Protein AF-0000000069173870 (afdb_homodimer)

Sequence (272 aa):
MTAQIAAYGRLVDDPQVKQTSKGTPMTLARMAVSLPCSQAQDGQATLWLSVMAFGKQADFLAKHQKGDVASVSGTMQVSQWTGQNGETRQGYQVIADSVISARAARPGGNRRKTTGTQGNQPPAGGDDPYGDDIPFMTAQIAAYGRLVDDPQVKQTSKGTPMTLARMAVSLPCSQAQDGQATLWLSVMAFGKQADFLAKHQKGDVASVSGTMQVSQWTGQNGETRQGYQVIADSVISARAARPGGNRRKTTGTQGNQPPAGGDDPYGDDIPF

Structure (mmCIF, N/CA/C/O backbone):
data_AF-0000000069173870-model_v1
#
loop_
_entity.id
_entity.type
_entity.pdbx_description
1 polymer 'Single-stranded DNA-binding protein'
#
loop_
_atom_site.group_PDB
_atom_site.id
_atom_site.type_symbol
_atom_site.label_atom_id
_atom_site.label_alt_id
_atom_site.label_comp_id
_atom_site.label_asym_id
_atom_site.label_entity_id
_atom_site.label_seq_id
_atom_site.pdbx_PDB_ins_code
_atom_site.Cartn_x
_atom_site.Cartn_y
_atom_site.Cartn_z
_atom_site.occupancy
_atom_site.B_iso_or_equiv
_atom_site.auth_seq_id
_atom_site.auth_comp_id
_atom_site.auth_asym_id
_atom_site.auth_atom_id
_atom_site.pdbx_PDB_model_num
ATOM 1 N N . MET A 1 1 ? -13.781 3.896 -3.691 1 62.19 1 MET A N 1
ATOM 2 C CA . MET A 1 1 ? -12.547 3.119 -3.645 1 62.19 1 MET A CA 1
ATOM 3 C C . MET A 1 1 ? -11.461 3.867 -2.873 1 62.19 1 MET A C 1
ATOM 5 O O . MET A 1 1 ? -11.148 5.016 -3.193 1 62.19 1 MET A O 1
ATOM 9 N N . THR A 1 2 ? -10.773 3.164 -1.607 1 86.5 2 THR A N 1
ATOM 10 C CA . THR A 1 2 ? -10.047 3.979 -0.636 1 86.5 2 THR A CA 1
ATOM 11 C C . THR A 1 2 ? -8.57 4.074 -1.002 1 86.5 2 THR A C 1
ATOM 13 O O . THR A 1 2 ? -8 5.168 -1.039 1 86.5 2 THR A O 1
ATOM 16 N N . ALA A 1 3 ? -8.016 2.889 -1.652 1 96.62 3 ALA A N 1
ATOM 17 C CA . ALA A 1 3 ? -6.613 2.996 -2.053 1 96.62 3 ALA A CA 1
ATOM 18 C C . ALA A 1 3 ? -6.297 2.041 -3.203 1 96.62 3 ALA A C 1
ATOM 20 O O . ALA A 1 3 ? -6.816 0.925 -3.252 1 96.62 3 ALA A O 1
ATOM 21 N N . GLN A 1 4 ? -5.566 2.537 -4.164 1 97.69 4 GLN A N 1
ATOM 22 C CA . GLN A 1 4 ? -5.047 1.74 -5.27 1 97.69 4 GLN A CA 1
ATOM 23 C C . GLN A 1 4 ? -3.533 1.591 -5.18 1 97.69 4 GLN A C 1
ATOM 25 O O . GLN A 1 4 ? -2.84 2.5 -4.719 1 97.69 4 GLN A O 1
ATOM 30 N N . ILE A 1 5 ? -3.055 0.427 -5.648 1 98.12 5 ILE A N 1
ATOM 31 C CA . ILE A 1 5 ? -1.615 0.192 -5.645 1 98.12 5 ILE A CA 1
ATOM 32 C C . ILE A 1 5 ? -1.188 -0.406 -6.984 1 98.12 5 ILE A C 1
ATOM 34 O O . ILE A 1 5 ? -1.928 -1.186 -7.59 1 98.12 5 ILE A O 1
ATOM 38 N N . ALA A 1 6 ? -0.068 -0.012 -7.43 1 98.12 6 ALA A N 1
ATOM 39 C CA . ALA A 1 6 ? 0.677 -0.643 -8.516 1 98.12 6 ALA A CA 1
ATOM 40 C C . ALA A 1 6 ? 2.066 -1.068 -8.055 1 98.12 6 ALA A C 1
ATOM 42 O O . ALA A 1 6 ? 2.842 -0.247 -7.562 1 98.12 6 ALA A O 1
ATOM 43 N N . ALA A 1 7 ? 2.348 -2.307 -8.258 1 97.94 7 ALA A N 1
ATOM 44 C CA . ALA A 1 7 ? 3.588 -2.836 -7.699 1 97.94 7 ALA A CA 1
ATOM 45 C C . ALA A 1 7 ? 4.281 -3.766 -8.688 1 97.94 7 ALA A C 1
ATOM 47 O O . ALA A 1 7 ? 3.623 -4.445 -9.477 1 97.94 7 ALA A O 1
ATOM 48 N N . TYR A 1 8 ? 5.543 -3.68 -8.625 1 97.44 8 TYR A N 1
ATOM 49 C CA . TYR A 1 8 ? 6.434 -4.582 -9.344 1 97.44 8 TYR A CA 1
ATOM 50 C C . TYR A 1 8 ? 7.234 -5.445 -8.375 1 97.44 8 TYR A C 1
ATOM 52 O O . TYR A 1 8 ? 7.883 -4.926 -7.461 1 97.44 8 TYR A O 1
ATOM 60 N N . GLY A 1 9 ? 7.141 -6.758 -8.539 1 97.56 9 GLY A N 1
ATOM 61 C CA . GLY A 1 9 ? 7.801 -7.625 -7.574 1 97.56 9 GLY A CA 1
ATOM 62 C C . GLY A 1 9 ? 7.949 -9.055 -8.062 1 97.56 9 GLY A C 1
ATOM 63 O O . GLY A 1 9 ? 7.668 -9.352 -9.219 1 97.56 9 GLY A O 1
ATOM 64 N N . ARG A 1 10 ? 8.539 -9.867 -7.18 1 97.62 10 ARG A N 1
ATOM 65 C CA . ARG A 1 10 ? 8.828 -11.266 -7.496 1 97.62 10 ARG A CA 1
ATOM 66 C C . ARG A 1 10 ? 7.934 -12.203 -6.699 1 97.62 10 ARG A C 1
ATOM 68 O O . ARG A 1 10 ? 7.77 -12.039 -5.488 1 97.62 10 ARG A O 1
ATOM 75 N N . LEU A 1 11 ? 7.367 -13.164 -7.449 1 97.88 11 LEU A N 1
ATOM 76 C CA . LEU A 1 11 ? 6.562 -14.164 -6.75 1 97.88 11 LEU A CA 1
ATOM 77 C C . LEU A 1 11 ? 7.445 -15.062 -5.895 1 97.88 11 LEU A C 1
ATOM 79 O O . LEU A 1 11 ? 8.477 -15.555 -6.363 1 97.88 11 LEU A O 1
ATOM 83 N N . VAL A 1 12 ? 7.047 -15.273 -4.652 1 97.69 12 VAL A N 1
ATOM 84 C CA . VAL A 1 12 ? 7.922 -16 -3.734 1 97.69 12 VAL A CA 1
ATOM 85 C C . VAL A 1 12 ? 7.453 -17.453 -3.615 1 97.69 12 VAL A C 1
ATOM 87 O O . VAL A 1 12 ? 8.125 -18.281 -2.992 1 97.69 12 VAL A O 1
ATOM 90 N N . ASP A 1 13 ? 6.316 -17.781 -4.133 1 97.31 13 ASP A N 1
ATOM 91 C CA . ASP A 1 13 ? 5.77 -19.125 -4.199 1 97.31 13 ASP A CA 1
ATOM 92 C C . ASP A 1 13 ? 4.914 -19.312 -5.449 1 97.31 13 ASP A C 1
ATOM 94 O O . ASP A 1 13 ? 4.641 -18.359 -6.172 1 97.31 13 ASP A O 1
ATOM 98 N N . ASP A 1 14 ? 4.633 -20.516 -5.703 1 98.12 14 ASP A N 1
ATOM 99 C CA . ASP A 1 14 ? 3.74 -20.781 -6.824 1 98.12 14 ASP A CA 1
ATOM 100 C C . ASP A 1 14 ? 2.328 -20.281 -6.535 1 98.12 14 ASP A C 1
ATOM 102 O O . ASP A 1 14 ? 1.826 -20.438 -5.418 1 98.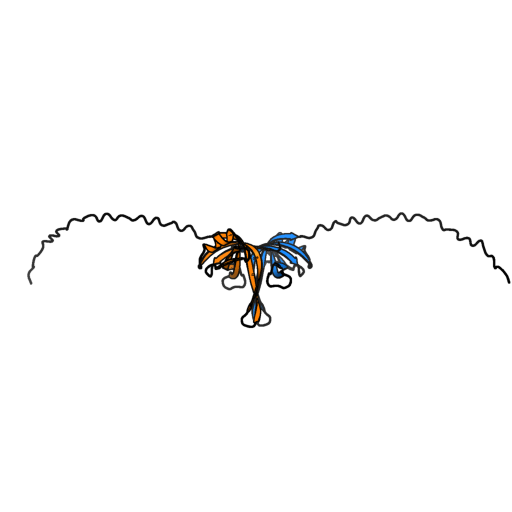12 14 ASP A O 1
ATOM 106 N N . PRO A 1 15 ? 1.688 -19.75 -7.578 1 98.38 15 PRO A N 1
ATOM 107 C CA . PRO A 1 15 ? 0.306 -19.297 -7.391 1 98.38 15 PRO A CA 1
ATOM 108 C C . PRO A 1 15 ? -0.642 -20.438 -7.035 1 98.38 15 PRO A C 1
ATOM 110 O O . PRO A 1 15 ? -0.472 -21.562 -7.523 1 98.38 15 PRO A O 1
ATOM 113 N N . GLN A 1 16 ? -1.588 -20.141 -6.227 1 98.38 16 GLN A N 1
ATOM 114 C CA . GLN A 1 16 ? -2.629 -21.094 -5.848 1 98.38 16 GLN A CA 1
ATOM 115 C C . GLN A 1 16 ? -3.932 -20.812 -6.59 1 98.38 16 GLN A C 1
ATOM 117 O O . GLN A 1 16 ? -4.551 -19.766 -6.387 1 98.38 16 GLN A O 1
ATOM 122 N N . VAL A 1 17 ? -4.297 -21.75 -7.367 1 97.56 17 VAL A N 1
ATOM 123 C CA . VAL A 1 17 ? -5.512 -21.578 -8.164 1 97.56 17 VAL A CA 1
ATOM 124 C C . VAL A 1 17 ? -6.711 -22.125 -7.391 1 97.56 17 VAL A C 1
ATOM 126 O O . VAL A 1 17 ? -6.688 -23.266 -6.918 1 97.56 17 VAL A O 1
ATOM 129 N N . LYS A 1 18 ? -7.629 -21.312 -7.254 1 96.94 18 LYS A N 1
ATOM 130 C CA . LYS A 1 18 ? -8.859 -21.688 -6.551 1 96.94 18 LYS A CA 1
ATOM 131 C C . LYS A 1 18 ? -10.094 -21.25 -7.336 1 96.94 18 LYS A C 1
ATOM 133 O O . LYS A 1 18 ? -9.977 -20.75 -8.461 1 96.94 18 LYS A O 1
ATOM 138 N N . GLN A 1 19 ? -11.281 -21.625 -6.82 1 94.94 19 GLN A N 1
ATOM 139 C CA . GLN A 1 19 ? -12.562 -21.172 -7.344 1 94.94 19 GLN A CA 1
ATOM 140 C C . GLN A 1 19 ? -13.469 -20.672 -6.223 1 94.94 19 GLN A C 1
ATOM 142 O O . GLN A 1 19 ? -13.492 -21.25 -5.133 1 94.94 19 GLN A O 1
ATOM 147 N N . THR A 1 20 ? -14.133 -19.547 -6.555 1 92.88 20 THR A N 1
ATOM 148 C CA . THR A 1 20 ? -15.094 -19.062 -5.566 1 92.88 20 THR A CA 1
ATOM 149 C C . THR A 1 20 ? -16.312 -19.984 -5.5 1 92.88 20 THR A C 1
ATOM 151 O O . THR A 1 20 ? -16.453 -20.906 -6.316 1 92.88 20 THR A O 1
ATOM 154 N N . SER A 1 21 ? -17.125 -19.797 -4.406 1 91.5 21 SER A N 1
ATOM 155 C CA . SER A 1 21 ? -18.328 -20.609 -4.262 1 91.5 21 SER A CA 1
ATOM 156 C C . SER A 1 21 ? -19.25 -20.469 -5.473 1 91.5 21 SER A C 1
ATOM 158 O O . SER A 1 21 ? -20.031 -21.359 -5.777 1 91.5 21 SER A O 1
ATOM 160 N N . LYS A 1 22 ? -19.172 -19.375 -6.246 1 92.38 22 LYS A N 1
ATOM 161 C CA . LYS A 1 22 ? -20 -19.109 -7.414 1 92.38 22 LYS A CA 1
ATOM 162 C C . LYS A 1 22 ? -19.344 -19.641 -8.688 1 92.38 22 LYS A C 1
ATOM 164 O O . LYS A 1 22 ? -19.859 -19.438 -9.789 1 92.38 22 LYS A O 1
ATOM 169 N N . GLY A 1 23 ? -18.172 -20.203 -8.5 1 92.56 23 GLY A N 1
ATOM 170 C CA . GLY A 1 23 ? -17.516 -20.797 -9.648 1 92.56 23 GLY A CA 1
ATOM 171 C C . GLY A 1 23 ? -16.562 -19.844 -10.352 1 92.56 23 GLY A C 1
ATOM 172 O O . GLY A 1 23 ? -16.062 -20.156 -11.43 1 92.56 23 GLY A O 1
ATOM 173 N N . THR A 1 24 ? -16.391 -18.703 -9.891 1 94.56 24 THR A N 1
ATOM 174 C CA . THR A 1 24 ? -15.477 -17.734 -10.5 1 94.56 24 THR A CA 1
ATOM 175 C C . THR A 1 24 ? -14.023 -18.109 -10.219 1 94.56 24 THR A C 1
ATOM 177 O O . THR A 1 24 ? -13.656 -18.375 -9.07 1 94.56 24 THR A O 1
ATOM 180 N N . PRO A 1 25 ? -13.273 -18.188 -11.336 1 96.81 25 PRO A N 1
ATOM 181 C CA . PRO A 1 25 ? -11.859 -18.469 -11.117 1 96.81 25 PRO A CA 1
ATOM 182 C C . PRO A 1 25 ? -11.188 -17.453 -10.195 1 96.81 25 PRO A C 1
ATOM 184 O O . PRO A 1 25 ? -11.453 -16.25 -10.297 1 96.81 25 PRO A O 1
ATOM 187 N N . MET A 1 26 ? -10.344 -17.969 -9.281 1 98.12 26 MET A N 1
ATOM 188 C CA . MET A 1 26 ? -9.57 -17.141 -8.359 1 98.12 26 MET A CA 1
ATOM 189 C C . MET A 1 26 ? -8.141 -17.672 -8.234 1 98.12 26 MET A C 1
ATOM 191 O O . MET A 1 26 ? -7.922 -18.875 -8.18 1 98.12 26 MET A O 1
ATOM 195 N N . THR A 1 27 ? -7.195 -16.766 -8.234 1 98.5 27 THR A N 1
ATOM 196 C CA . THR A 1 27 ? -5.805 -17.156 -8.031 1 98.5 27 THR A CA 1
ATOM 197 C C . THR A 1 27 ? -5.148 -16.281 -6.969 1 98.5 27 THR A C 1
ATOM 199 O O . THR A 1 27 ? -5.348 -15.062 -6.949 1 98.5 27 THR A O 1
ATOM 202 N N . LEU A 1 28 ? -4.438 -16.922 -6.035 1 98.12 28 LEU A N 1
ATOM 203 C CA . LEU A 1 28 ? -3.701 -16.25 -4.977 1 98.12 28 LEU A CA 1
ATOM 204 C C . LEU A 1 28 ? -2.199 -16.438 -5.152 1 98.12 28 LEU A C 1
ATOM 206 O O . LEU A 1 28 ? -1.745 -17.516 -5.551 1 98.12 28 LEU A O 1
ATOM 210 N N . ALA A 1 29 ? -1.458 -15.422 -4.891 1 98.25 29 ALA A N 1
ATOM 211 C CA . ALA A 1 29 ? 0.002 -15.477 -4.914 1 98.25 29 ALA A CA 1
ATOM 212 C C . ALA A 1 29 ? 0.604 -14.516 -3.895 1 98.25 29 ALA A C 1
ATOM 214 O O . ALA A 1 29 ? -0.065 -13.586 -3.439 1 98.25 29 ALA A O 1
ATOM 215 N N . ARG A 1 30 ? 1.807 -14.797 -3.549 1 98.19 30 ARG A N 1
ATOM 216 C CA . ARG A 1 30 ? 2.562 -13.898 -2.68 1 98.19 30 ARG A CA 1
ATOM 217 C C . ARG A 1 30 ? 3.729 -13.266 -3.43 1 98.19 30 ARG A C 1
ATOM 219 O O . ARG A 1 30 ? 4.473 -13.953 -4.129 1 98.19 30 ARG A O 1
ATOM 226 N N . MET A 1 31 ? 3.807 -12.008 -3.244 1 97.88 31 MET A N 1
ATOM 227 C CA . MET A 1 31 ? 4.801 -11.234 -3.986 1 97.88 31 MET A CA 1
ATOM 228 C C . MET A 1 31 ? 5.707 -10.461 -3.037 1 97.88 31 MET A C 1
ATOM 230 O O . MET A 1 31 ? 5.23 -9.844 -2.08 1 97.88 31 MET A O 1
ATOM 234 N N . ALA A 1 32 ? 6.996 -10.57 -3.234 1 97.75 32 ALA A N 1
ATOM 235 C CA . ALA A 1 32 ? 7.969 -9.711 -2.566 1 97.75 32 ALA A CA 1
ATOM 236 C C . ALA A 1 32 ? 8.227 -8.445 -3.375 1 97.75 32 ALA A C 1
ATOM 238 O O . ALA A 1 32 ? 8.727 -8.508 -4.504 1 97.75 32 ALA A O 1
ATOM 239 N N . VAL A 1 33 ? 7.906 -7.281 -2.844 1 97.12 33 VAL A N 1
ATOM 240 C CA . VAL A 1 33 ? 8.102 -5.992 -3.504 1 97.12 33 VAL A CA 1
ATOM 241 C C . VAL A 1 33 ? 9.195 -5.203 -2.785 1 97.12 33 VAL A C 1
ATOM 243 O O . VAL A 1 33 ? 9.062 -4.895 -1.599 1 97.12 33 VAL A O 1
ATOM 246 N N . SER A 1 34 ? 10.227 -4.891 -3.467 1 96.38 34 SER A N 1
ATOM 247 C CA . SER A 1 34 ? 11.289 -4.09 -2.883 1 96.38 34 SER A CA 1
ATOM 248 C C . SER A 1 34 ? 10.938 -2.604 -2.893 1 96.38 34 SER A C 1
ATOM 250 O O . SER A 1 34 ? 10.719 -2.02 -3.957 1 96.38 34 SER A O 1
ATOM 252 N N . LEU A 1 35 ? 10.883 -2.049 -1.729 1 96.25 35 LEU A N 1
ATOM 253 C CA . LEU A 1 35 ? 10.562 -0.63 -1.596 1 96.25 35 LEU A CA 1
ATOM 254 C C . LEU A 1 35 ? 11.742 0.135 -1.002 1 96.25 35 LEU A C 1
ATOM 256 O O . LEU A 1 35 ? 12.5 -0.411 -0.201 1 96.25 35 LEU A O 1
ATOM 260 N N . PRO A 1 36 ? 11.82 1.404 -1.452 1 95.5 36 PRO A N 1
ATOM 261 C CA . PRO A 1 36 ? 12.836 2.229 -0.786 1 95.5 36 PRO A CA 1
ATOM 262 C C . PRO A 1 36 ? 12.602 2.354 0.717 1 95.5 36 PRO A C 1
ATOM 264 O O . PRO A 1 36 ? 11.453 2.438 1.16 1 95.5 36 PRO A O 1
ATOM 267 N N . CYS A 1 37 ? 13.648 2.271 1.501 1 94.94 37 CYS A N 1
ATOM 268 C CA . CYS A 1 37 ? 13.664 2.465 2.947 1 94.94 37 CYS A CA 1
ATOM 269 C C . CYS A 1 37 ? 14.945 3.162 3.395 1 94.94 37 CYS A C 1
ATOM 271 O O . CYS A 1 37 ? 16 2.533 3.49 1 94.94 37 CYS A O 1
ATOM 273 N N . SER A 1 38 ? 14.734 4.398 3.734 1 89.81 38 SER A N 1
ATOM 274 C CA . SER A 1 38 ? 15.906 5.211 4.02 1 89.81 38 SER A CA 1
ATOM 275 C C . SER A 1 38 ? 16.594 4.754 5.301 1 89.81 38 SER A C 1
ATOM 277 O O . SER A 1 38 ? 17.797 4.977 5.477 1 89.81 38 SER A O 1
ATOM 279 N N . GLN A 1 39 ? 15.953 4.059 6.18 1 90.31 39 GLN A N 1
ATOM 280 C CA . GLN A 1 39 ? 16.5 3.656 7.473 1 90.31 39 GLN A CA 1
ATOM 281 C C . GLN A 1 39 ? 17.203 2.301 7.375 1 90.31 39 GLN A C 1
ATOM 283 O O . GLN A 1 39 ? 17.906 1.893 8.305 1 90.31 39 GLN A O 1
ATOM 288 N N . ALA A 1 40 ? 16.922 1.655 6.297 1 89.81 40 ALA A N 1
ATOM 289 C CA . ALA A 1 40 ? 17.516 0.336 6.129 1 89.81 40 ALA A CA 1
ATOM 290 C C . ALA A 1 40 ? 18.953 0.451 5.605 1 89.81 40 ALA A C 1
ATOM 292 O O . ALA A 1 40 ? 19.266 1.369 4.844 1 89.81 40 ALA A O 1
ATOM 293 N N . GLN A 1 41 ? 19.859 -0.433 5.996 1 88.38 41 GLN A N 1
ATOM 294 C CA . GLN A 1 41 ? 21.25 -0.422 5.602 1 88.38 41 GLN A CA 1
ATOM 295 C C . GLN A 1 41 ? 21.406 -0.449 4.086 1 88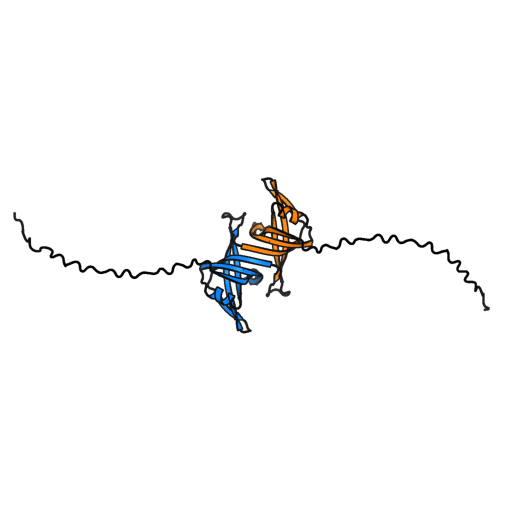.38 41 GLN A C 1
ATOM 297 O O . GLN A 1 41 ? 22.188 0.313 3.516 1 88.38 41 GLN A O 1
ATOM 302 N N . ASP A 1 42 ? 20.594 -1.272 3.424 1 90.12 42 ASP A N 1
ATOM 303 C CA . ASP A 1 42 ? 20.703 -1.403 1.974 1 90.12 42 ASP A CA 1
ATOM 304 C C . ASP A 1 42 ? 19.766 -0.422 1.264 1 90.12 42 ASP A C 1
ATOM 306 O O . ASP A 1 42 ? 19.672 -0.428 0.035 1 90.12 42 ASP A O 1
ATOM 310 N N . GLY A 1 43 ? 19.094 0.345 1.954 1 92.94 43 GLY A N 1
ATOM 311 C CA . GLY A 1 43 ? 18.219 1.361 1.385 1 92.94 43 GLY A CA 1
ATOM 312 C C . GLY A 1 43 ? 16.906 0.807 0.89 1 92.94 43 GLY A C 1
ATOM 313 O O . GLY A 1 43 ? 16.172 1.487 0.171 1 92.94 43 GLY A O 1
ATOM 314 N N . GLN A 1 44 ? 16.672 -0.497 1.212 1 94.19 44 GLN A N 1
ATOM 315 C CA . GLN A 1 44 ? 15.445 -1.129 0.736 1 94.19 44 GLN A CA 1
ATOM 316 C C . GLN A 1 44 ? 14.828 -2.016 1.814 1 94.19 44 GLN A C 1
ATOM 318 O O . GLN A 1 44 ? 15.523 -2.459 2.732 1 94.19 44 GLN A O 1
ATOM 323 N N . ALA A 1 45 ? 13.578 -2.148 1.783 1 93.81 45 ALA A N 1
ATOM 324 C CA . ALA A 1 45 ? 12.828 -3.105 2.592 1 93.81 45 ALA A CA 1
ATOM 325 C C . ALA A 1 45 ? 11.742 -3.787 1.765 1 93.81 45 ALA A C 1
ATOM 327 O O . ALA A 1 45 ? 11.289 -3.244 0.753 1 93.81 45 ALA A O 1
ATOM 328 N N . THR A 1 46 ? 11.375 -4.961 2.25 1 93.75 46 THR A N 1
ATOM 329 C CA . THR A 1 46 ? 10.438 -5.754 1.454 1 93.75 46 THR A CA 1
ATOM 330 C C . THR A 1 46 ? 9.008 -5.531 1.921 1 93.75 46 THR A C 1
ATOM 332 O O . THR A 1 46 ? 8.727 -5.566 3.121 1 93.75 46 THR A O 1
ATOM 335 N N . LEU A 1 47 ? 8.156 -5.184 1.008 1 94.56 47 LEU A N 1
ATOM 336 C CA . LEU A 1 47 ? 6.715 -5.297 1.203 1 94.56 47 LEU A CA 1
ATOM 337 C C . LEU A 1 47 ? 6.215 -6.664 0.752 1 94.56 47 LEU A C 1
ATOM 339 O O . LEU A 1 47 ? 6.301 -7.004 -0.43 1 94.56 47 LEU A O 1
ATOM 343 N N . TRP A 1 48 ? 5.691 -7.398 1.714 1 94.25 48 TRP A N 1
ATOM 344 C CA . TRP A 1 48 ? 5.051 -8.664 1.377 1 94.25 48 TRP A CA 1
ATOM 345 C C . TRP A 1 48 ? 3.594 -8.453 0.98 1 94.25 48 TRP A C 1
ATOM 347 O O . TRP A 1 48 ? 2.754 -8.133 1.825 1 94.25 48 TRP A O 1
ATOM 357 N N . LEU A 1 49 ? 3.322 -8.648 -0.282 1 97.12 49 LEU A N 1
ATOM 358 C CA . LEU A 1 49 ? 2.016 -8.328 -0.844 1 97.12 49 LEU A CA 1
ATOM 359 C C . LEU A 1 49 ? 1.297 -9.594 -1.311 1 97.12 49 LEU A C 1
ATOM 361 O O . LEU A 1 49 ? 1.813 -10.328 -2.154 1 97.12 49 LEU A O 1
ATOM 365 N N . SER A 1 50 ? 0.167 -9.812 -0.736 1 97.69 50 SER A N 1
ATOM 366 C CA . SER A 1 50 ? -0.697 -10.852 -1.281 1 97.69 50 SER A CA 1
ATOM 367 C C . SER A 1 50 ? -1.443 -10.359 -2.518 1 97.69 50 SER A C 1
ATOM 369 O O . SER A 1 50 ? -1.987 -9.258 -2.521 1 97.69 50 SER A O 1
ATOM 371 N N . VAL A 1 51 ? -1.419 -11.125 -3.551 1 98.25 51 VAL A N 1
ATOM 372 C CA . VAL A 1 51 ? -2.129 -10.789 -4.781 1 98.25 51 VAL A CA 1
ATOM 373 C C . VAL A 1 51 ? -3.316 -11.734 -4.965 1 98.25 51 VAL A C 1
ATOM 375 O O . VAL A 1 51 ? -3.158 -12.953 -4.941 1 98.25 51 VAL A O 1
ATOM 378 N N . MET A 1 52 ? -4.457 -11.117 -5.121 1 98.12 52 MET A N 1
ATOM 379 C CA . MET A 1 52 ? -5.68 -11.859 -5.414 1 98.12 52 MET A CA 1
ATOM 380 C C . MET A 1 52 ? -6.281 -11.414 -6.742 1 98.12 52 MET A C 1
ATOM 382 O O . MET A 1 52 ? -6.508 -10.227 -6.957 1 98.12 52 MET A O 1
ATOM 386 N N . ALA A 1 53 ? -6.5 -12.344 -7.543 1 98.31 53 ALA A N 1
ATOM 387 C CA . ALA A 1 53 ? -7.055 -12.039 -8.859 1 98.31 53 ALA A CA 1
ATOM 388 C C . ALA A 1 53 ? -8.273 -12.906 -9.156 1 98.31 53 ALA A C 1
ATOM 390 O O . ALA A 1 53 ? -8.344 -14.062 -8.727 1 98.31 53 ALA A O 1
ATOM 391 N N . PHE A 1 54 ? -9.18 -12.32 -9.977 1 97.75 54 PHE A N 1
ATOM 392 C CA . PHE A 1 54 ? -10.414 -13.008 -10.352 1 97.75 54 PHE A CA 1
ATOM 393 C C . PHE A 1 54 ? -10.586 -13 -11.867 1 97.75 54 PHE A C 1
ATOM 395 O O . PHE A 1 54 ? -10 -12.172 -12.562 1 97.75 54 PHE A O 1
ATOM 402 N N . GLY A 1 55 ? -11.312 -13.977 -12.367 1 96.25 55 GLY A N 1
ATOM 403 C CA . GLY A 1 55 ? -11.648 -14.008 -13.781 1 96.25 55 GLY A CA 1
ATOM 404 C C . GLY A 1 55 ? -10.422 -14.086 -14.68 1 96.25 55 GLY A C 1
ATOM 405 O O . GLY A 1 55 ? -9.555 -14.945 -14.484 1 96.25 55 GLY A O 1
ATOM 406 N N . LYS A 1 56 ? -10.359 -13.227 -15.625 1 96.44 56 LYS A N 1
ATOM 407 C CA . LYS A 1 56 ? -9.281 -13.242 -16.609 1 96.44 56 LYS A CA 1
ATOM 408 C C . LYS A 1 56 ? -7.926 -13 -15.938 1 96.44 56 LYS A C 1
ATOM 410 O O . LYS A 1 56 ? -6.93 -13.617 -16.312 1 96.44 56 LYS A O 1
ATOM 415 N N . GLN A 1 57 ? -7.914 -12.172 -15.016 1 97.31 57 GLN A N 1
ATOM 416 C CA . GLN A 1 57 ? -6.668 -11.867 -14.32 1 97.31 57 GLN A CA 1
ATOM 417 C C . GLN A 1 57 ? -6.176 -13.07 -13.516 1 97.31 57 GLN A C 1
ATOM 419 O O . GLN A 1 57 ? -4.969 -13.258 -13.352 1 97.31 57 GLN A O 1
ATOM 424 N N . ALA A 1 58 ? -7.145 -13.82 -12.977 1 97.94 58 ALA A N 1
ATOM 425 C CA . ALA A 1 58 ? -6.781 -15.062 -12.289 1 97.94 58 ALA A CA 1
ATOM 426 C C . ALA A 1 58 ? -6.039 -16.016 -13.227 1 97.94 58 ALA A C 1
ATOM 428 O O . ALA A 1 58 ? -5.043 -16.625 -12.836 1 97.94 58 ALA A O 1
ATOM 429 N N . ASP A 1 59 ? -6.496 -16.047 -14.414 1 96.31 59 ASP A N 1
ATOM 430 C CA . ASP A 1 59 ? -5.855 -16.891 -15.414 1 96.31 59 ASP A CA 1
ATOM 431 C C . ASP A 1 59 ? -4.438 -16.406 -15.719 1 96.31 59 ASP A C 1
ATOM 433 O O . ASP A 1 59 ? -3.518 -17.219 -15.844 1 96.31 59 ASP A O 1
ATOM 437 N N . PHE A 1 60 ? -4.273 -15.18 -15.891 1 96.75 60 PHE A N 1
ATOM 438 C CA . PHE A 1 60 ? -2.961 -14.609 -16.172 1 96.75 60 PHE A CA 1
ATOM 439 C C . PHE A 1 60 ? -1.992 -14.898 -15.031 1 96.75 60 PHE A C 1
ATOM 441 O O . PHE A 1 60 ? -0.849 -15.297 -15.266 1 96.75 60 PHE A O 1
ATOM 448 N N . LEU A 1 61 ? -2.457 -14.719 -13.781 1 97.81 61 LEU A N 1
ATOM 449 C CA . LEU A 1 61 ? -1.611 -14.93 -12.609 1 97.81 61 LEU A CA 1
ATOM 450 C C . LEU A 1 61 ? -1.227 -16.391 -12.477 1 97.81 61 LEU A C 1
ATOM 452 O O . LEU A 1 61 ? -0.099 -16.719 -12.094 1 97.81 61 LEU A O 1
ATOM 456 N N . ALA A 1 62 ? -2.119 -17.234 -12.852 1 97.38 62 ALA A N 1
ATOM 457 C CA . ALA A 1 62 ? -1.934 -18.672 -12.711 1 97.38 62 ALA A CA 1
ATOM 458 C C . ALA A 1 62 ? -0.82 -19.172 -13.625 1 97.38 62 ALA A C 1
ATOM 460 O O . ALA A 1 62 ? -0.263 -20.25 -13.398 1 97.38 62 ALA A O 1
ATOM 461 N N . LYS A 1 63 ? -0.529 -18.422 -14.609 1 96.25 63 LYS A N 1
ATOM 462 C CA . LYS A 1 63 ? 0.482 -18.844 -15.578 1 96.25 63 LYS A CA 1
ATOM 463 C C . LYS A 1 63 ? 1.89 -18.609 -15.031 1 96.25 63 LYS A C 1
ATOM 465 O O . LYS A 1 63 ? 2.869 -19.078 -15.617 1 96.25 63 LYS A O 1
ATOM 470 N N . HIS A 1 64 ? 2.014 -17.938 -13.969 1 97.12 64 HIS A N 1
ATOM 471 C CA . HIS A 1 64 ? 3.316 -17.641 -13.383 1 97.12 64 HIS A CA 1
ATOM 472 C C . HIS A 1 64 ? 3.76 -18.75 -12.445 1 97.12 64 HIS A C 1
ATOM 474 O O . HIS A 1 64 ? 2.965 -19.625 -12.094 1 97.12 64 HIS A O 1
ATOM 480 N N . GLN A 1 65 ? 5.031 -18.703 -12.125 1 96.94 65 GLN A N 1
ATOM 481 C CA . GLN A 1 65 ? 5.605 -19.609 -11.141 1 96.94 65 GLN A CA 1
ATOM 482 C C . GLN A 1 65 ? 6.477 -18.859 -10.141 1 96.94 65 GLN A C 1
ATOM 484 O O . GLN A 1 65 ? 6.812 -17.703 -10.352 1 96.94 65 GLN A O 1
ATOM 489 N N . LYS A 1 66 ? 6.742 -19.625 -9.031 1 97.31 66 LYS A N 1
ATOM 490 C CA . LYS A 1 66 ? 7.688 -19.062 -8.07 1 97.31 66 LYS A CA 1
ATOM 491 C C . LYS A 1 66 ? 8.93 -18.516 -8.766 1 97.31 66 LYS A C 1
ATOM 493 O O . LYS A 1 66 ? 9.492 -19.172 -9.641 1 97.31 66 LYS A O 1
ATOM 498 N N . GLY A 1 67 ? 9.297 -17.312 -8.359 1 96.88 67 GLY A N 1
ATOM 499 C CA . GLY A 1 67 ? 10.5 -16.734 -8.93 1 96.88 67 GLY A CA 1
ATOM 500 C C . GLY A 1 67 ? 10.219 -15.781 -10.07 1 96.88 67 GLY A C 1
ATOM 501 O O . GLY A 1 67 ? 11.078 -14.977 -10.438 1 96.88 67 GLY A O 1
ATOM 502 N N . ASP A 1 68 ? 9.07 -15.844 -10.656 1 96.31 68 ASP A N 1
ATOM 503 C CA . ASP A 1 68 ? 8.719 -14.945 -11.75 1 96.31 68 ASP A CA 1
ATOM 504 C C . ASP A 1 68 ? 8.547 -13.508 -11.25 1 96.31 68 ASP A C 1
ATOM 506 O O . ASP A 1 68 ? 8.094 -13.289 -10.125 1 96.31 68 ASP A O 1
ATOM 510 N N . VAL A 1 69 ? 8.945 -12.547 -12.133 1 96.25 69 VAL A N 1
ATOM 511 C CA . VAL A 1 69 ? 8.727 -11.125 -11.859 1 96.25 69 VAL A CA 1
ATOM 512 C C . VAL A 1 69 ? 7.461 -10.648 -12.57 1 96.25 69 VAL A C 1
ATOM 514 O O . VAL A 1 69 ? 7.203 -11.031 -13.711 1 96.25 69 VAL A O 1
ATOM 517 N N . ALA A 1 70 ? 6.605 -9.82 -11.906 1 97.06 70 ALA A N 1
ATOM 518 C CA . ALA A 1 70 ? 5.359 -9.328 -12.492 1 97.06 70 ALA A CA 1
ATOM 519 C C . ALA A 1 70 ? 5.02 -7.934 -11.977 1 97.06 70 ALA A C 1
ATOM 521 O O . ALA A 1 70 ? 5.5 -7.523 -10.922 1 97.06 70 ALA A O 1
ATOM 522 N N . SER A 1 71 ? 4.285 -7.25 -12.789 1 97.62 71 SER A N 1
ATOM 523 C CA . SER A 1 71 ? 3.631 -6.016 -12.375 1 97.62 71 SER A CA 1
ATOM 524 C C . SER A 1 71 ? 2.148 -6.242 -12.094 1 97.62 71 SER A C 1
ATOM 526 O O . SER A 1 71 ? 1.447 -6.852 -12.906 1 97.62 71 SER A O 1
ATOM 528 N N . VAL A 1 72 ? 1.717 -5.758 -10.93 1 98.06 72 VAL A N 1
ATOM 529 C CA . VAL A 1 72 ? 0.31 -5.906 -10.57 1 98.06 72 VAL A CA 1
ATOM 530 C C . VAL A 1 72 ? -0.267 -4.551 -10.164 1 98.06 72 VAL A C 1
ATOM 532 O O . VAL A 1 72 ? 0.437 -3.713 -9.594 1 98.06 72 VAL A O 1
ATOM 535 N N . SER A 1 73 ? -1.499 -4.352 -10.484 1 98.44 73 SER A N 1
ATOM 536 C CA . SER A 1 73 ? -2.223 -3.154 -10.07 1 98.44 73 SER A CA 1
ATOM 537 C C . SER A 1 73 ? -3.664 -3.482 -9.688 1 98.44 73 SER A C 1
ATOM 539 O O . SER A 1 73 ? -4.262 -4.41 -10.242 1 98.44 73 SER A O 1
ATOM 541 N N . GLY A 1 74 ? -4.16 -2.721 -8.703 1 98.38 74 GLY A N 1
ATOM 542 C CA . GLY A 1 74 ? -5.535 -2.945 -8.281 1 98.38 74 GLY A CA 1
ATOM 543 C C . GLY A 1 74 ? -5.875 -2.264 -6.965 1 98.38 74 GLY A C 1
ATOM 544 O O . GLY A 1 74 ? -5.234 -1.281 -6.586 1 98.38 74 GLY A O 1
ATOM 545 N N . THR A 1 75 ? -6.891 -2.746 -6.402 1 97.56 75 THR A N 1
ATOM 546 C CA . THR A 1 75 ? -7.398 -2.172 -5.16 1 97.56 75 THR A CA 1
ATOM 547 C C . THR A 1 75 ? -6.641 -2.734 -3.959 1 97.56 75 THR A C 1
ATOM 549 O O . THR A 1 75 ? -6.457 -3.947 -3.848 1 97.56 75 THR A O 1
ATOM 552 N N . MET A 1 76 ? -6.238 -1.812 -3.102 1 97.31 76 MET A N 1
ATOM 553 C CA . MET A 1 76 ? -5.535 -2.238 -1.896 1 97.31 76 MET A CA 1
ATOM 554 C C . MET A 1 76 ? -6.52 -2.633 -0.801 1 97.31 76 MET A C 1
ATOM 556 O O . MET A 1 76 ? -7.523 -1.953 -0.589 1 97.31 76 MET A O 1
ATOM 560 N N . GLN A 1 77 ? -6.164 -3.73 -0.125 1 96.62 77 GLN A N 1
ATOM 561 C CA . GLN A 1 77 ? -6.953 -4.23 0.995 1 96.62 77 GLN A CA 1
ATOM 562 C C . GLN A 1 77 ? -6.055 -4.695 2.137 1 96.62 77 GLN A C 1
ATOM 564 O O . GLN A 1 77 ? -4.844 -4.836 1.962 1 96.62 77 GLN A O 1
ATOM 569 N N . VAL A 1 78 ? -6.656 -4.824 3.273 1 94.44 78 VAL A N 1
ATOM 570 C CA . VAL A 1 78 ? -5.965 -5.43 4.41 1 94.44 78 VAL A CA 1
ATOM 571 C C . VAL A 1 78 ? -6.426 -6.879 4.578 1 94.44 78 VAL A C 1
ATOM 573 O O . VAL A 1 78 ? -7.609 -7.18 4.43 1 94.44 78 VAL A O 1
ATOM 576 N N . SER A 1 79 ? -5.512 -7.656 4.789 1 93 79 SER A N 1
ATOM 577 C CA . SER A 1 79 ? -5.824 -9.031 5.156 1 93 79 SER A CA 1
ATOM 578 C C . SER A 1 79 ? -5.418 -9.328 6.598 1 93 79 SER A C 1
ATOM 580 O O . SER A 1 79 ? -4.406 -8.82 7.078 1 93 79 SER A O 1
ATOM 582 N N . GLN A 1 80 ? -6.242 -10.055 7.293 1 90.31 80 GLN A N 1
ATOM 583 C CA . GLN A 1 80 ? -5.965 -10.43 8.68 1 90.31 80 GLN A CA 1
ATOM 584 C C . GLN A 1 80 ? -5.984 -11.945 8.852 1 90.31 80 GLN A C 1
ATOM 586 O O . GLN A 1 80 ? -6.762 -12.641 8.195 1 90.31 80 GLN A O 1
ATOM 591 N N . TRP A 1 81 ? -5.098 -12.398 9.672 1 86.31 81 TRP A N 1
ATOM 592 C CA . TRP A 1 81 ? -5.059 -13.82 9.977 1 86.31 81 TRP A CA 1
ATOM 593 C C . TRP A 1 81 ? -4.562 -14.062 11.398 1 86.31 81 TRP A C 1
ATOM 595 O O . TRP A 1 81 ? -4.051 -13.148 12.047 1 86.31 81 TRP A O 1
ATOM 605 N N . THR A 1 82 ? -4.898 -15.203 11.992 1 85.38 82 THR A N 1
ATOM 606 C CA . THR A 1 82 ? -4.516 -15.555 13.359 1 85.38 82 THR A CA 1
ATOM 607 C C . THR A 1 82 ? -3.143 -16.219 13.383 1 85.38 82 THR A C 1
ATOM 609 O O . THR A 1 82 ? -2.924 -17.219 12.695 1 85.38 82 THR A O 1
ATOM 612 N N . GLY A 1 83 ? -2.234 -15.477 14.086 1 81.94 83 GLY A N 1
ATOM 613 C CA . GLY A 1 83 ? -0.896 -16.031 14.219 1 81.94 83 GLY A CA 1
ATOM 614 C C . GLY A 1 83 ? -0.847 -17.266 15.109 1 81.94 83 GLY A C 1
ATOM 615 O O . GLY A 1 83 ? -1.867 -17.672 15.664 1 81.94 83 GLY A O 1
ATOM 616 N N . GLN A 1 84 ? 0.317 -17.938 15.172 1 83.69 84 GLN A N 1
ATOM 617 C CA . GLN A 1 84 ? 0.538 -19.141 15.953 1 83.69 84 GLN A CA 1
ATOM 618 C C . GLN A 1 84 ? 0.249 -18.906 17.438 1 83.69 84 GLN A C 1
ATOM 620 O O . GLN A 1 84 ? -0.233 -19.797 18.125 1 83.69 84 GLN A O 1
ATOM 625 N N . ASN A 1 85 ? 0.454 -17.781 17.891 1 87.38 85 ASN A N 1
ATOM 626 C CA . ASN A 1 85 ? 0.262 -17.438 19.297 1 87.38 85 ASN A CA 1
ATOM 627 C C . ASN A 1 85 ? -1.15 -16.938 19.562 1 87.38 85 ASN A C 1
ATOM 629 O O . ASN A 1 85 ? -1.437 -16.422 20.656 1 87.38 85 ASN A O 1
ATOM 633 N N . GLY A 1 86 ? -1.897 -16.953 18.547 1 85.81 86 GLY A N 1
ATOM 634 C CA . GLY A 1 86 ? -3.281 -16.531 18.719 1 85.81 86 GLY A CA 1
ATOM 635 C C . GLY A 1 86 ? -3.5 -15.055 18.453 1 85.81 86 GLY A C 1
ATOM 636 O O . GLY A 1 86 ? -4.629 -14.562 18.547 1 85.81 86 GLY A O 1
ATOM 637 N N . GLU A 1 87 ? -2.465 -14.438 18.125 1 86.38 87 GLU A N 1
ATOM 638 C CA . GLU A 1 87 ? -2.598 -13.008 17.891 1 86.38 87 GLU A CA 1
ATOM 639 C C . GLU A 1 87 ? -3.025 -12.727 16.453 1 86.38 87 GLU A C 1
ATOM 641 O O . GLU A 1 87 ? -2.654 -13.453 15.539 1 86.38 87 GLU A O 1
ATOM 646 N N . THR A 1 88 ? -3.834 -11.719 16.297 1 84.56 88 THR A N 1
ATOM 647 C CA . THR A 1 88 ? -4.27 -11.297 14.977 1 84.56 88 THR A CA 1
ATOM 648 C C . THR A 1 88 ? -3.152 -10.555 14.25 1 84.56 88 THR A C 1
ATOM 650 O O . THR A 1 88 ? -2.582 -9.602 14.781 1 84.56 88 THR A O 1
ATOM 653 N N . ARG A 1 89 ? -2.779 -11.133 13.109 1 86.56 89 ARG A N 1
ATOM 654 C CA . ARG A 1 89 ? -1.777 -10.484 12.266 1 86.56 89 ARG A CA 1
ATOM 655 C C . ARG A 1 89 ? -2.426 -9.82 11.055 1 86.56 89 ARG A C 1
ATOM 657 O O . ARG A 1 89 ? -3.523 -10.203 10.648 1 86.56 89 ARG A O 1
ATOM 664 N N . GLN A 1 90 ? -1.771 -8.766 10.672 1 88.06 90 GLN A N 1
ATOM 665 C CA . GLN A 1 90 ? -2.291 -8.023 9.531 1 88.06 90 GLN A CA 1
ATOM 666 C C . GLN A 1 90 ? -1.266 -7.957 8.398 1 88.06 90 GLN A C 1
ATOM 668 O O . GLN A 1 90 ? -0.059 -7.988 8.648 1 88.06 90 GLN A O 1
ATOM 673 N N . GLY A 1 91 ? -1.789 -8.016 7.18 1 91.5 91 GLY A N 1
ATOM 674 C CA . GLY A 1 91 ? -0.988 -7.844 5.98 1 91.5 91 GLY A CA 1
ATOM 675 C C . GLY A 1 91 ? -1.7 -7.055 4.898 1 91.5 91 GLY A C 1
ATOM 676 O O . GLY A 1 91 ? -2.807 -6.555 5.113 1 91.5 91 GLY A O 1
ATOM 677 N N . TYR A 1 92 ? -0.979 -6.832 3.77 1 94.88 92 TYR A N 1
ATOM 678 C CA . TYR A 1 92 ? -1.553 -6.062 2.672 1 94.88 92 TYR A CA 1
ATOM 679 C C . TYR A 1 92 ? -1.783 -6.941 1.449 1 94.88 92 TYR A C 1
ATOM 681 O O . TYR A 1 92 ? -0.971 -7.82 1.146 1 94.88 92 TYR A O 1
ATOM 689 N N . GLN A 1 93 ? -2.854 -6.598 0.866 1 97 93 GLN A N 1
ATOM 690 C CA . GLN A 1 93 ? -3.322 -7.379 -0.274 1 97 93 GLN A CA 1
ATOM 691 C C . GLN A 1 93 ? -3.785 -6.473 -1.409 1 97 93 GLN A C 1
ATOM 693 O O . GLN A 1 93 ? -4.301 -5.379 -1.166 1 97 93 GLN A O 1
ATOM 698 N N . VAL A 1 94 ? -3.609 -6.949 -2.607 1 98 94 VAL A N 1
ATOM 699 C CA . VAL A 1 94 ? -4.156 -6.25 -3.768 1 98 94 VAL A CA 1
ATOM 700 C C . VAL A 1 94 ? -5.137 -7.16 -4.504 1 98 94 VAL A C 1
ATOM 702 O O . VAL A 1 94 ? -4.824 -8.32 -4.789 1 98 94 VAL A O 1
ATOM 705 N N . ILE A 1 95 ? -6.316 -6.664 -4.629 1 97.88 95 ILE A N 1
ATOM 706 C CA . ILE A 1 95 ? -7.215 -7.27 -5.605 1 97.88 95 ILE A CA 1
ATOM 707 C C . ILE A 1 95 ? -6.859 -6.777 -7.004 1 97.88 95 ILE A C 1
ATOM 709 O O . ILE A 1 95 ? -7.145 -5.629 -7.359 1 97.88 95 ILE A O 1
ATOM 713 N N . ALA A 1 96 ? -6.355 -7.664 -7.766 1 98.31 96 ALA A N 1
ATOM 714 C CA . ALA A 1 96 ? -5.676 -7.258 -8.992 1 98.31 96 ALA A CA 1
ATOM 715 C C . ALA A 1 96 ? -6.676 -7.023 -10.117 1 98.31 96 ALA A C 1
ATOM 717 O O . ALA A 1 96 ? -7.469 -7.906 -10.445 1 98.31 96 ALA A O 1
ATOM 718 N N . ASP A 1 97 ? -6.547 -5.859 -10.75 1 97.56 97 ASP A N 1
ATOM 719 C CA . ASP A 1 97 ? -7.258 -5.551 -11.992 1 97.56 97 ASP A CA 1
ATOM 720 C C . ASP A 1 97 ? -6.375 -5.824 -13.211 1 97.56 97 ASP A C 1
ATOM 722 O O . ASP A 1 97 ? -6.875 -5.922 -14.328 1 97.56 97 ASP A O 1
ATOM 726 N N . SER A 1 98 ? -5.094 -5.883 -12.898 1 97.94 98 SER A N 1
ATOM 727 C CA . SER A 1 98 ? -4.137 -6.125 -13.977 1 97.94 98 SER A CA 1
ATOM 728 C C . SER A 1 98 ? -2.926 -6.906 -13.477 1 97.94 98 SER A C 1
ATOM 730 O O . SER A 1 98 ? -2.428 -6.648 -12.375 1 97.94 98 SER A O 1
ATOM 732 N N . VAL A 1 99 ? -2.557 -7.84 -14.234 1 97.38 99 VAL A N 1
ATOM 733 C CA . VAL A 1 99 ? -1.345 -8.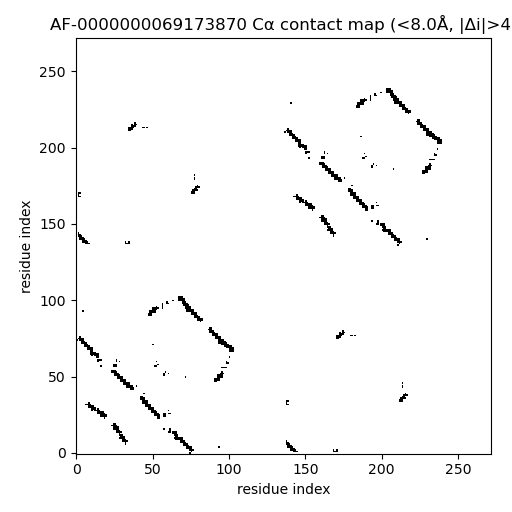617 -14.023 1 97.38 99 VAL A CA 1
ATOM 734 C C . VAL A 1 99 ? -0.538 -8.688 -15.32 1 97.38 99 VAL A C 1
ATOM 736 O O . VAL A 1 99 ? -1.044 -9.133 -16.344 1 97.38 99 VAL A O 1
ATOM 739 N N . ILE A 1 100 ? 0.706 -8.258 -15.203 1 95.38 100 ILE A N 1
ATOM 740 C CA . ILE A 1 100 ? 1.561 -8.25 -16.391 1 95.38 100 ILE A CA 1
ATOM 741 C C . ILE A 1 100 ? 2.893 -8.93 -16.062 1 95.38 100 ILE A C 1
ATOM 743 O O . ILE A 1 100 ? 3.605 -8.5 -15.148 1 95.38 100 ILE A O 1
ATOM 747 N N . SER A 1 101 ? 3.254 -9.945 -16.766 1 93.5 101 SER A N 1
ATOM 748 C CA . SER A 1 101 ? 4.52 -10.641 -16.562 1 93.5 101 SER A CA 1
ATOM 749 C C . SER A 1 101 ? 5.695 -9.797 -17.062 1 93.5 101 SER A C 1
ATOM 751 O O . SER A 1 101 ? 5.602 -9.133 -18.094 1 93.5 101 SER A O 1
ATOM 753 N N . ALA A 1 102 ? 6.668 -9.602 -16.25 1 83.06 102 ALA A N 1
ATOM 754 C CA . ALA A 1 102 ? 7.875 -8.922 -16.703 1 83.06 102 ALA A CA 1
ATOM 755 C C . ALA A 1 102 ? 8.828 -9.891 -17.391 1 83.06 102 ALA A C 1
ATOM 757 O O . ALA A 1 102 ? 9.883 -9.484 -17.891 1 83.06 1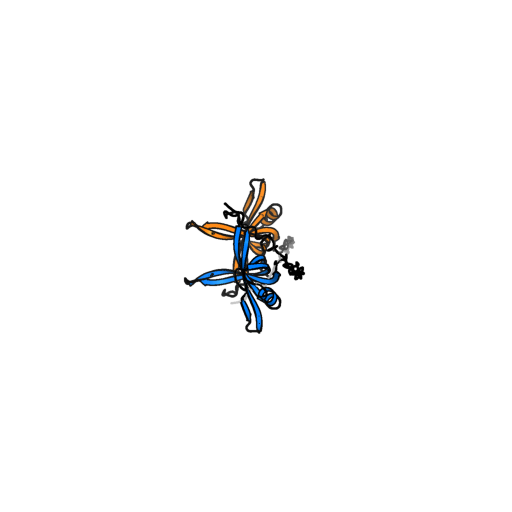02 ALA A O 1
ATOM 758 N N . ARG A 1 103 ? 8.633 -11.164 -17.359 1 68.31 103 ARG A N 1
ATOM 759 C CA . ARG A 1 103 ? 9.531 -12.094 -18.047 1 68.31 103 ARG A CA 1
ATOM 760 C C . ARG A 1 103 ? 9.75 -11.664 -19.5 1 68.31 103 ARG A C 1
ATOM 762 O O . ARG A 1 103 ? 8.797 -11.289 -20.188 1 68.31 103 ARG A O 1
ATOM 769 N N . ALA A 1 104 ? 10.953 -11.016 -19.688 1 54.12 104 ALA A N 1
ATOM 770 C CA . ALA A 1 104 ? 11.43 -10.875 -21.062 1 54.12 104 ALA A CA 1
ATOM 771 C C . ALA A 1 104 ? 11.133 -12.141 -21.875 1 54.12 104 ALA A C 1
ATOM 773 O O . ALA A 1 104 ? 11.195 -13.25 -21.344 1 54.12 104 ALA A O 1
ATOM 774 N N . ALA A 1 105 ? 10.305 -12.016 -22.844 1 50 105 ALA A N 1
ATOM 775 C CA . ALA A 1 105 ? 10.219 -13.109 -23.812 1 50 105 ALA A CA 1
ATOM 776 C C . ALA A 1 105 ? 11.555 -13.828 -23.953 1 50 105 ALA A C 1
ATOM 778 O O . ALA A 1 105 ? 12.57 -13.211 -24.297 1 50 105 ALA A O 1
ATOM 779 N N . ARG A 1 106 ? 11.938 -14.578 -23 1 48.69 106 ARG A N 1
ATOM 780 C CA . ARG A 1 106 ? 13.117 -15.312 -23.438 1 48.69 106 ARG A CA 1
ATOM 781 C C . ARG A 1 106 ? 13.07 -15.602 -24.922 1 48.69 106 ARG A C 1
ATOM 783 O O . ARG A 1 106 ? 12.055 -16.078 -25.438 1 48.69 106 ARG A O 1
ATOM 790 N N . PRO A 1 107 ? 13.812 -14.961 -25.703 1 45.72 107 PRO A N 1
ATOM 791 C CA . PRO A 1 107 ? 13.82 -15.43 -27.094 1 45.72 107 PRO A CA 1
ATOM 792 C C . PRO A 1 107 ? 13.688 -16.953 -27.203 1 45.72 107 PRO A C 1
ATOM 794 O O . PRO A 1 107 ? 14.305 -17.688 -26.438 1 45.72 107 PRO A O 1
ATOM 797 N N . GLY A 1 108 ? 12.562 -17.5 -27.422 1 41.38 108 GLY A N 1
ATOM 798 C CA . GLY A 1 108 ? 12.648 -18.875 -27.859 1 41.38 108 GLY A CA 1
ATOM 799 C C . GLY A 1 108 ? 13.953 -19.203 -28.562 1 41.38 108 GLY A C 1
ATOM 800 O O . GLY A 1 108 ? 14.281 -18.578 -29.578 1 41.38 108 GLY A O 1
ATOM 801 N N . GLY A 1 109 ? 15.016 -19.391 -27.797 1 39.94 109 GLY A N 1
ATOM 802 C CA . GLY A 1 109 ? 16.141 -19.922 -28.531 1 39.94 109 GLY A CA 1
ATOM 803 C C . GLY A 1 109 ? 15.742 -20.828 -29.688 1 39.94 109 GLY A C 1
ATOM 804 O O . GLY A 1 109 ? 15.039 -21.828 -29.469 1 39.94 109 GLY A O 1
ATOM 805 N N . ASN A 1 110 ? 15.461 -20.281 -30.781 1 42.84 110 ASN A N 1
ATOM 806 C CA . ASN A 1 110 ? 15.625 -21.094 -31.984 1 42.84 110 ASN A CA 1
ATOM 807 C C . ASN A 1 110 ? 16.875 -21.969 -31.906 1 42.84 110 ASN A C 1
ATOM 809 O O . ASN A 1 110 ? 17.984 -21.484 -32.156 1 42.84 110 ASN A O 1
ATOM 813 N N . ARG A 1 111 ? 16.984 -22.922 -30.984 1 42.59 111 ARG A N 1
ATOM 814 C CA . ARG A 1 111 ? 17.984 -23.969 -31.172 1 42.59 111 ARG A CA 1
ATOM 815 C C . ARG A 1 111 ? 17.984 -24.469 -32.594 1 42.59 111 ARG A C 1
ATOM 817 O O . ARG A 1 111 ? 17.109 -25.25 -33 1 42.59 111 ARG A O 1
ATOM 824 N N . ARG A 1 112 ? 18.422 -23.672 -33.531 1 41.91 112 ARG A N 1
ATOM 825 C CA . ARG A 1 112 ? 18.859 -24.219 -34.812 1 41.91 112 ARG A CA 1
ATOM 826 C C . ARG A 1 112 ? 19.75 -25.453 -34.594 1 41.91 112 ARG A C 1
ATOM 828 O O . ARG A 1 112 ? 20.797 -25.359 -33.969 1 41.91 112 ARG A O 1
ATOM 835 N N . LYS A 1 113 ? 19.203 -26.719 -34.656 1 40.22 113 LYS A N 1
ATOM 836 C CA . LYS A 1 113 ? 19.922 -27.969 -34.906 1 40.22 113 LYS A CA 1
ATOM 837 C C . LYS A 1 113 ? 21.047 -27.75 -35.906 1 40.22 113 LYS A C 1
ATOM 839 O O . LYS A 1 113 ? 20.797 -27.484 -37.094 1 40.22 113 LYS A O 1
ATOM 844 N N . THR A 1 114 ? 22.156 -27.156 -35.531 1 38.72 114 THR A N 1
ATOM 845 C CA . THR A 1 114 ? 23.328 -27.312 -36.375 1 38.72 114 THR A CA 1
ATOM 846 C C . THR A 1 114 ? 23.484 -28.766 -36.812 1 38.72 114 THR A C 1
ATOM 848 O O . THR A 1 114 ? 23.641 -29.672 -36 1 38.72 114 THR A O 1
ATOM 851 N N . THR A 1 115 ? 22.781 -29.203 -37.875 1 36.31 115 THR A N 1
ATOM 852 C CA . THR A 1 115 ? 23.109 -30.406 -38.625 1 36.31 115 THR A CA 1
ATOM 853 C C . THR A 1 115 ? 24.609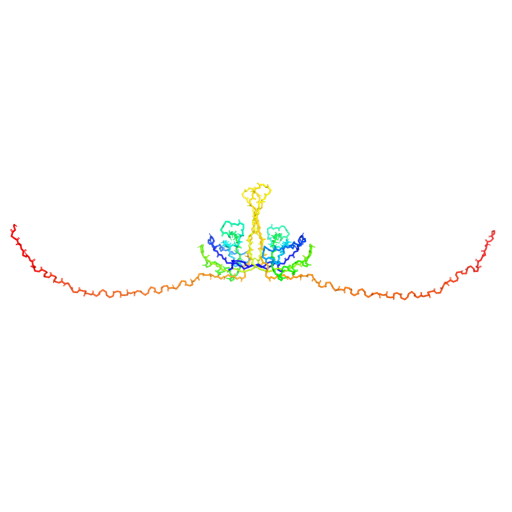 -30.5 -38.875 1 36.31 115 THR A C 1
ATOM 855 O O . THR A 1 115 ? 25.172 -29.703 -39.625 1 36.31 115 THR A O 1
ATOM 858 N N . GLY A 1 116 ? 25.453 -30.688 -37.75 1 37.56 116 GLY A N 1
ATOM 859 C CA . GLY A 1 116 ? 26.844 -31.094 -37.938 1 37.56 116 GLY A CA 1
ATOM 860 C C . GLY A 1 116 ? 27.031 -32.062 -39.094 1 37.56 116 GLY A C 1
ATOM 861 O O . GLY A 1 116 ? 26.469 -33.188 -39.062 1 3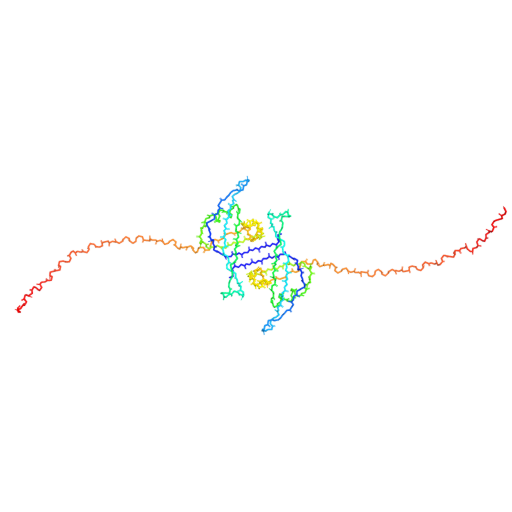7.56 116 GLY A O 1
ATOM 862 N N . THR A 1 117 ? 27.188 -31.625 -40.281 1 34.22 117 THR A N 1
ATOM 863 C CA . THR A 1 117 ? 27.688 -32.406 -41.406 1 34.22 117 THR A CA 1
ATOM 864 C C . THR A 1 117 ? 28.984 -33.125 -41.031 1 34.22 117 THR A C 1
ATOM 866 O O . THR A 1 117 ? 30 -32.469 -40.781 1 34.22 117 THR A O 1
ATOM 869 N N . GLN A 1 118 ? 28.859 -34.219 -40.156 1 33.62 118 GLN A N 1
ATOM 870 C CA . GLN A 1 118 ? 29.938 -35.188 -39.938 1 33.62 118 GLN A CA 1
ATOM 871 C C . GLN A 1 118 ? 30.719 -35.406 -41.25 1 33.62 118 GLN A C 1
ATOM 873 O O . GLN A 1 118 ? 30.188 -35.938 -42.219 1 33.62 118 GLN A O 1
ATOM 878 N N . GLY A 1 119 ? 31.578 -34.375 -41.594 1 32.31 119 GLY A N 1
ATOM 879 C CA . GLY A 1 119 ? 32.531 -34.594 -42.688 1 32.31 119 GLY A CA 1
ATOM 880 C C . GLY A 1 119 ? 33.25 -35.938 -42.594 1 32.31 119 GLY A C 1
ATOM 881 O O . GLY A 1 119 ? 33.656 -36.344 -41.5 1 32.31 119 GLY A O 1
ATOM 882 N N . ASN A 1 120 ? 32.906 -36.906 -43.312 1 33.81 120 ASN A N 1
ATOM 883 C CA . ASN A 1 120 ? 33.531 -38.188 -43.594 1 33.81 120 ASN A CA 1
ATOM 884 C C . ASN A 1 120 ? 35.031 -38.094 -43.719 1 33.81 120 ASN A C 1
ATOM 886 O O . ASN A 1 120 ? 35.562 -37.562 -44.688 1 33.81 120 ASN A O 1
ATOM 890 N N . GLN A 1 121 ? 35.719 -37.562 -42.562 1 30.8 121 GLN A N 1
ATOM 891 C CA . GLN A 1 121 ? 37.188 -37.594 -42.656 1 30.8 121 GLN A CA 1
ATOM 892 C C . GLN A 1 121 ? 37.688 -39 -43.031 1 30.8 121 GLN A C 1
ATOM 894 O O . GLN A 1 121 ? 37.281 -40 -42.438 1 30.8 121 GLN A O 1
ATOM 899 N N . PRO A 1 122 ? 38.344 -39.094 -44.125 1 35.06 122 PRO A N 1
ATOM 900 C CA . PRO A 1 122 ? 38.938 -40.344 -44.625 1 35.06 122 PRO A CA 1
ATOM 901 C C . PRO A 1 122 ? 39.938 -41 -43.688 1 35.06 122 PRO A C 1
ATOM 903 O O . PRO A 1 122 ? 40.562 -40.281 -42.875 1 35.06 122 PRO A O 1
ATOM 906 N N . PRO A 1 123 ? 39.656 -42.125 -43.094 1 34.41 123 PRO A N 1
ATOM 907 C CA . PRO A 1 123 ? 40.5 -42.906 -42.188 1 34.41 123 PRO A CA 1
ATOM 908 C C . PRO A 1 123 ? 42 -42.781 -42.531 1 34.41 123 PRO A C 1
ATOM 910 O O . PRO A 1 123 ? 42.375 -42.938 -43.688 1 34.41 123 PRO A O 1
ATOM 913 N N . ALA A 1 124 ? 42.656 -41.812 -41.875 1 30 124 ALA A N 1
ATOM 914 C CA . ALA A 1 124 ? 44.094 -41.625 -42.062 1 30 124 ALA A CA 1
ATOM 915 C C . ALA A 1 124 ? 44.844 -42.938 -41.875 1 30 124 ALA A C 1
ATOM 917 O O . ALA A 1 124 ? 44.625 -43.656 -40.906 1 30 124 ALA A O 1
ATOM 918 N N . GLY A 1 125 ? 45.281 -43.531 -42.906 1 30.16 125 GLY A N 1
ATOM 919 C CA . GLY A 1 125 ? 46.094 -44.719 -43.062 1 30.16 125 GLY A CA 1
ATOM 920 C C . GLY A 1 125 ? 47.438 -44.625 -42.312 1 30.16 125 GLY A C 1
ATOM 921 O O . GLY A 1 125 ? 48.25 -43.75 -42.625 1 30.16 125 GLY A O 1
ATOM 922 N N . GLY A 1 1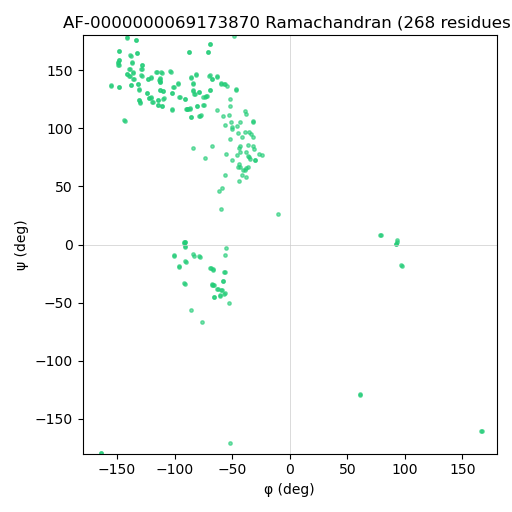26 ? 47.469 -44.438 -40.906 1 28.45 126 GLY A N 1
ATOM 923 C CA . GLY A 1 126 ? 48.688 -44.5 -40.125 1 28.45 126 GLY A CA 1
ATOM 924 C C . GLY A 1 126 ? 49.656 -45.594 -40.594 1 28.45 126 GLY A C 1
ATOM 925 O O . GLY A 1 126 ? 49.312 -46.781 -40.562 1 28.45 126 GLY A O 1
ATOM 926 N N . ASP A 1 127 ? 50.625 -45.219 -41.406 1 27.06 127 ASP A N 1
ATOM 927 C CA . ASP A 1 127 ? 51.719 -46.031 -41.938 1 27.06 127 ASP A CA 1
ATOM 928 C C . ASP A 1 127 ? 52.688 -46.438 -40.844 1 27.06 127 ASP A C 1
ATOM 930 O O . ASP A 1 127 ? 53.344 -45.594 -40.25 1 27.06 127 ASP A O 1
ATOM 934 N N . ASP A 1 128 ? 52.281 -47.594 -40.156 1 26.88 128 ASP A N 1
ATOM 935 C CA . ASP A 1 128 ? 52.312 -49.062 -40.344 1 26.88 128 ASP A CA 1
ATOM 936 C C . ASP A 1 128 ? 52.75 -49.406 -41.781 1 26.88 128 ASP A C 1
ATOM 938 O O . ASP A 1 128 ? 51.938 -49.906 -42.562 1 26.88 128 ASP A O 1
ATOM 942 N N . PRO A 1 129 ? 53.594 -48.438 -42.5 1 28.67 129 PRO A N 1
ATOM 943 C CA . PRO A 1 129 ? 54.781 -49.125 -43 1 28.67 129 PRO A CA 1
ATOM 944 C C . PRO A 1 129 ? 55.812 -49.406 -41.875 1 28.67 129 PRO A C 1
ATOM 946 O O . PRO A 1 129 ? 56.469 -50.438 -41.875 1 28.67 129 PRO A O 1
ATOM 949 N N . TYR A 1 130 ? 56.562 -48.312 -41.156 1 29.7 130 TYR A N 1
ATOM 950 C CA . TYR A 1 130 ? 58 -48.219 -40.875 1 29.7 130 TYR A CA 1
ATOM 951 C C . TYR A 1 130 ? 58.344 -49 -39.594 1 29.7 130 TYR A C 1
ATOM 953 O O . TYR A 1 130 ? 57.875 -48.625 -38.5 1 29.7 130 TYR A O 1
ATOM 961 N N . GLY A 1 131 ? 58.531 -50.219 -39.594 1 27.12 131 GLY A N 1
ATOM 962 C CA . GLY A 1 131 ? 58.969 -51.25 -38.688 1 27.12 131 GLY A CA 1
ATOM 963 C C . GLY A 1 131 ? 60.344 -50.969 -38.094 1 27.12 131 GLY A C 1
ATOM 964 O O . GLY A 1 131 ? 60.906 -51.812 -37.406 1 27.12 131 GLY A O 1
ATOM 965 N N . ASP A 1 132 ? 61.25 -49.969 -38.438 1 28.75 132 ASP A N 1
ATOM 966 C CA . ASP A 1 132 ? 62.656 -50.375 -38.375 1 28.75 132 ASP A CA 1
ATOM 967 C C . ASP A 1 132 ? 63.156 -50.406 -36.906 1 28.75 132 ASP A C 1
ATOM 969 O O . ASP A 1 132 ? 62.938 -49.438 -36.156 1 28.75 132 ASP A O 1
ATOM 973 N N . ASP A 1 133 ? 63.469 -51.5 -36.281 1 32.22 133 ASP A N 1
ATOM 974 C CA . ASP A 1 133 ? 64.062 -52.062 -35.062 1 32.22 133 ASP A CA 1
ATOM 975 C C . ASP A 1 133 ? 65.5 -51.594 -34.875 1 32.22 133 ASP A C 1
ATOM 977 O O . ASP A 1 133 ? 66.375 -52.031 -35.594 1 32.22 133 ASP A O 1
ATOM 981 N N . ILE A 1 134 ? 65.75 -50.25 -35 1 29.89 134 ILE A N 1
ATOM 982 C CA . ILE A 1 134 ? 67.188 -50 -35.062 1 29.89 134 ILE A CA 1
ATOM 983 C C . ILE A 1 134 ? 67.875 -50.625 -33.844 1 29.89 134 ILE A C 1
ATOM 985 O O . ILE A 1 134 ? 67.312 -50.594 -32.75 1 29.89 134 ILE A O 1
ATOM 989 N N . PRO A 1 135 ? 69 -51.281 -34.094 1 35.09 135 PRO A N 1
ATOM 990 C CA . PRO A 1 135 ? 70.125 -52.156 -33.625 1 35.09 135 PRO A CA 1
ATOM 991 C C . PRO A 1 135 ? 70.812 -51.625 -32.375 1 35.09 135 PRO A C 1
ATOM 993 O O . PRO A 1 135 ? 70.688 -50.438 -32.062 1 35.09 135 PRO A O 1
ATOM 996 N N . PHE A 1 136 ? 72.125 -52.344 -31.953 1 25.8 136 PHE A N 1
ATOM 997 C CA . PHE A 1 136 ? 73.125 -52.312 -30.891 1 25.8 136 PHE A CA 1
ATOM 998 C C . PHE A 1 136 ? 73.688 -50.938 -30.672 1 25.8 136 PHE A C 1
ATOM 1000 O O . PHE A 1 136 ? 73.812 -50.156 -31.625 1 25.8 136 PHE A O 1
ATOM 1007 N N . MET B 1 1 ? 11.055 2.373 -10.5 1 62.62 1 MET B N 1
ATOM 1008 C CA . MET B 1 1 ? 10.102 2.639 -9.43 1 62.62 1 MET B CA 1
ATOM 1009 C C . MET B 1 1 ? 9.32 1.38 -9.07 1 62.62 1 MET B C 1
ATOM 1011 O O . MET B 1 1 ? 8.727 0.744 -9.945 1 62.62 1 MET B O 1
ATOM 1015 N N . THR B 1 2 ? 9.32 0.866 -7.539 1 86.38 2 THR B N 1
ATOM 1016 C CA . THR B 1 2 ? 8.914 -0.502 -7.238 1 86.38 2 THR B CA 1
ATOM 1017 C C . THR B 1 2 ? 7.414 -0.568 -6.953 1 86.38 2 THR B C 1
ATOM 1019 O O . THR B 1 2 ? 6.703 -1.397 -7.523 1 86.38 2 THR B O 1
ATOM 1022 N N . ALA B 1 3 ? 6.852 0.596 -6.289 1 96.62 3 ALA B N 1
ATOM 1023 C CA . ALA B 1 3 ? 5.41 0.564 -6.062 1 96.62 3 ALA B CA 1
ATOM 1024 C C . ALA B 1 3 ? 4.844 1.976 -5.945 1 96.62 3 ALA B C 1
ATOM 1026 O O . ALA B 1 3 ? 5.488 2.869 -5.398 1 96.62 3 ALA B O 1
ATOM 1027 N N . GLN B 1 4 ? 3.717 2.186 -6.566 1 97.75 4 GLN B N 1
ATOM 1028 C CA . GLN B 1 4 ? 2.955 3.428 -6.461 1 97.75 4 GLN B CA 1
ATOM 1029 C C . GLN B 1 4 ? 1.644 3.207 -5.715 1 97.75 4 GLN B C 1
ATOM 1031 O O . GLN B 1 4 ? 1.045 2.133 -5.805 1 97.75 4 GLN B O 1
ATOM 1036 N N . ILE B 1 5 ? 1.216 4.258 -5.004 1 98.12 5 ILE B N 1
ATOM 1037 C CA . ILE B 1 5 ? -0.047 4.172 -4.277 1 98.12 5 ILE B CA 1
ATOM 1038 C C . ILE B 1 5 ? -0.85 5.457 -4.484 1 98.12 5 ILE B C 1
ATOM 1040 O O . ILE B 1 5 ? -0.279 6.543 -4.578 1 98.12 5 ILE B O 1
ATOM 1044 N N . ALA B 1 6 ? -2.102 5.309 -4.59 1 98.19 6 ALA B N 1
ATOM 1045 C CA . ALA B 1 6 ? -3.09 6.379 -4.5 1 98.19 6 ALA B CA 1
ATOM 1046 C C . ALA B 1 6 ? -4.098 6.109 -3.389 1 98.19 6 ALA B C 1
ATOM 1048 O O . ALA B 1 6 ? -4.75 5.062 -3.377 1 98.19 6 ALA B O 1
ATOM 1049 N N . ALA B 1 7 ? -4.223 7.051 -2.529 1 97.94 7 ALA B N 1
ATOM 1050 C CA . ALA B 1 7 ? -5.039 6.809 -1.343 1 97.94 7 ALA B CA 1
ATOM 1051 C C . ALA B 1 7 ? -5.887 8.031 -1.003 1 97.94 7 ALA B C 1
ATOM 1053 O O . ALA B 1 7 ? -5.477 9.164 -1.249 1 97.94 7 ALA B O 1
ATOM 1054 N N . TYR B 1 8 ? -7.012 7.719 -0.531 1 97.5 8 TYR B N 1
ATOM 1055 C CA . TYR B 1 8 ? -7.941 8.695 0.026 1 97.5 8 TYR B CA 1
ATOM 1056 C C . TYR B 1 8 ? -8.141 8.469 1.52 1 97.5 8 TYR B C 1
ATOM 1058 O O . TYR B 1 8 ? -8.469 7.359 1.948 1 97.5 8 TYR B O 1
ATOM 1066 N N . GLY B 1 9 ? -7.895 9.492 2.305 1 97.62 9 GLY B N 1
ATOM 1067 C CA . GLY B 1 9 ? -7.961 9.297 3.742 1 97.62 9 GLY B CA 1
ATOM 1068 C C . GLY B 1 9 ? -8.047 10.594 4.523 1 97.62 9 GLY B C 1
ATOM 1069 O O . GLY B 1 9 ? -8.195 11.664 3.938 1 97.62 9 GLY B O 1
ATOM 1070 N N . ARG B 1 10 ? -8.102 10.438 5.852 1 97.69 10 ARG B N 1
ATOM 1071 C CA . ARG B 1 10 ? -8.25 11.57 6.762 1 97.69 10 ARG B CA 1
ATOM 1072 C C . ARG B 1 10 ? -6.965 11.812 7.551 1 97.69 10 ARG B C 1
ATOM 1074 O O . ARG B 1 10 ? -6.375 10.867 8.086 1 97.69 10 ARG B O 1
ATOM 1081 N N . LEU B 1 11 ? -6.578 13.094 7.551 1 97.94 11 LEU B N 1
ATOM 1082 C CA . LEU B 1 11 ? -5.406 13.422 8.352 1 97.94 11 LEU B CA 1
ATOM 1083 C C . LEU B 1 11 ? -5.715 13.289 9.844 1 97.94 11 LEU B C 1
ATOM 1085 O O . LEU B 1 11 ? -6.746 13.781 10.312 1 97.94 11 LEU B O 1
ATOM 1089 N N . VAL B 1 12 ? -4.836 12.625 10.578 1 97.69 12 VAL B N 1
ATOM 1090 C CA . VAL B 1 12 ? -5.141 12.328 11.977 1 97.69 12 VAL B CA 1
ATOM 1091 C C . VAL B 1 12 ? -4.426 13.32 12.883 1 97.69 12 VAL B C 1
ATOM 1093 O O . VAL B 1 12 ? -4.648 13.336 14.094 1 97.69 12 VAL B O 1
ATOM 1096 N N . ASP B 1 13 ? -3.549 14.117 12.359 1 97.38 13 ASP B N 1
ATOM 1097 C CA . ASP B 1 13 ? -2.848 15.188 13.055 1 97.38 13 ASP B CA 1
ATOM 1098 C C . ASP B 1 13 ? -2.527 16.344 12.109 1 97.38 13 ASP B C 1
ATOM 1100 O O . ASP B 1 13 ? -2.734 16.234 10.898 1 97.38 13 ASP B O 1
ATOM 1104 N N . ASP B 1 14 ? -2.166 17.406 12.711 1 98.12 14 ASP B N 1
ATOM 1105 C CA . ASP B 1 14 ? -1.746 18.531 11.883 1 98.12 14 ASP B CA 1
ATOM 1106 C C . ASP B 1 14 ? -0.443 18.219 11.156 1 98.12 14 ASP B C 1
ATOM 1108 O O . ASP B 1 14 ? 0.47 17.625 11.727 1 98.12 14 ASP B O 1
ATOM 1112 N N . PRO B 1 15 ? -0.356 18.703 9.906 1 98.38 15 PRO B N 1
ATOM 1113 C CA . PRO B 1 15 ? 0.891 18.5 9.164 1 98.38 15 PRO B CA 1
ATOM 1114 C C . PRO B 1 15 ? 2.084 19.203 9.812 1 98.38 15 PRO B C 1
ATOM 1116 O O . PRO B 1 15 ? 1.935 20.281 10.383 1 98.38 15 PRO B O 1
ATOM 1119 N N . GLN B 1 16 ? 3.195 18.578 9.719 1 98.38 16 GLN B N 1
ATOM 1120 C CA . GLN B 1 16 ? 4.449 19.141 10.203 1 98.38 16 GLN B CA 1
ATOM 1121 C C . GLN B 1 16 ? 5.293 19.688 9.055 1 98.38 16 GLN B C 1
ATOM 1123 O O . GLN B 1 16 ? 5.754 18.938 8.203 1 98.38 16 GLN B O 1
ATOM 1128 N N . VAL B 1 17 ? 5.48 20.953 9.109 1 97.5 17 VAL B N 1
ATOM 1129 C CA . VAL B 1 17 ? 6.242 21.609 8.047 1 97.5 17 VAL B CA 1
ATOM 1130 C C . VAL B 1 17 ? 7.723 21.641 8.422 1 97.5 17 VAL B C 1
ATOM 1132 O O . VAL B 1 17 ? 8.078 22.094 9.516 1 97.5 17 VAL B O 1
ATOM 1135 N N . LYS B 1 18 ? 8.477 21.156 7.582 1 96.88 18 LYS B N 1
ATOM 1136 C CA . LYS B 1 18 ? 9.922 21.125 7.781 1 96.88 18 LYS B CA 1
ATOM 1137 C C . LYS B 1 18 ? 10.656 21.594 6.527 1 96.88 18 LYS B C 1
ATOM 1139 O O . LYS B 1 18 ? 10.031 22.016 5.559 1 96.88 18 LYS B O 1
ATOM 1144 N N . GLN B 1 19 ? 11.992 21.688 6.625 1 94.81 19 GLN B N 1
ATOM 1145 C CA . GLN B 1 19 ? 12.867 21.969 5.496 1 94.81 19 GLN B CA 1
ATOM 1146 C C . GLN B 1 19 ? 14.047 20.984 5.457 1 94.81 19 GLN B C 1
ATOM 1148 O O . GLN B 1 19 ? 14.586 20.625 6.5 1 94.81 19 GLN B O 1
ATOM 1153 N N . THR B 1 20 ? 14.32 20.562 4.195 1 92.69 20 THR B N 1
ATOM 1154 C CA . THR B 1 20 ? 15.492 19.703 4.066 1 92.69 20 THR B CA 1
ATOM 1155 C C . THR B 1 20 ? 16.781 20.5 4.289 1 92.69 20 THR B C 1
ATOM 1157 O O . THR B 1 20 ? 16.734 21.734 4.398 1 92.69 20 THR B O 1
ATOM 1160 N N . SER B 1 21 ? 17.906 19.734 4.492 1 91.38 21 SER B N 1
ATOM 1161 C CA . SER B 1 21 ? 19.203 20.391 4.676 1 91.38 21 SER B CA 1
ATOM 1162 C C . SER B 1 21 ? 19.531 21.297 3.496 1 91.38 21 SER B C 1
ATOM 1164 O O . SER B 1 21 ? 20.281 22.266 3.641 1 91.38 21 SER B O 1
ATOM 1166 N N . LYS B 1 22 ? 18.969 21.094 2.297 1 92.31 22 LYS B N 1
ATOM 1167 C CA . LYS B 1 22 ? 19.219 21.875 1.093 1 92.31 22 LYS B CA 1
ATOM 1168 C C . LYS B 1 22 ? 18.234 23.031 0.966 1 92.31 22 LYS B C 1
ATOM 1170 O O . LYS B 1 22 ? 18.219 23.75 -0.037 1 92.31 22 LYS B O 1
ATOM 1175 N N . GLY B 1 23 ? 17.344 23.078 1.925 1 92.38 23 GLY B N 1
ATOM 1176 C CA . GLY B 1 23 ? 16.391 24.188 1.932 1 92.38 23 GLY B CA 1
ATOM 1177 C C . GLY B 1 23 ? 15.094 23.859 1.211 1 92.38 23 GLY B C 1
ATOM 1178 O O . GLY B 1 23 ? 14.258 24.75 0.99 1 92.38 23 GLY B O 1
ATOM 1179 N N . THR B 1 24 ? 14.906 22.719 0.75 1 94.38 24 THR B N 1
ATOM 1180 C CA . THR B 1 24 ? 13.688 22.328 0.061 1 94.38 24 THR B CA 1
ATOM 1181 C C . THR B 1 24 ? 12.547 22.125 1.056 1 94.38 24 THR B C 1
ATOM 1183 O O . THR B 1 24 ? 12.703 21.438 2.064 1 94.38 24 THR B O 1
ATOM 1186 N N . PRO B 1 25 ? 11.445 22.828 0.736 1 96.81 25 PRO B N 1
ATOM 1187 C CA . PRO B 1 25 ? 10.297 22.625 1.622 1 96.81 25 PRO B CA 1
ATOM 1188 C C . PRO B 1 25 ? 9.875 21.172 1.714 1 96.81 25 PRO B C 1
ATOM 1190 O O . PRO B 1 25 ? 9.883 20.453 0.706 1 96.81 25 PRO B O 1
ATOM 1193 N N . MET B 1 26 ? 9.555 20.734 2.953 1 98.06 26 MET B N 1
ATOM 1194 C CA . MET B 1 26 ? 9.07 19.391 3.23 1 98.06 26 MET B CA 1
ATOM 1195 C C . MET B 1 26 ? 7.922 19.406 4.23 1 98.06 26 MET B C 1
ATOM 1197 O O . MET B 1 26 ? 7.957 20.172 5.203 1 98.06 26 MET B O 1
ATOM 1201 N N . THR B 1 27 ? 6.922 18.625 3.965 1 98.5 27 THR B N 1
ATOM 1202 C CA . THR B 1 27 ? 5.809 18.516 4.898 1 98.5 27 THR B CA 1
ATOM 1203 C C . THR B 1 27 ? 5.477 17.047 5.168 1 98.5 27 THR B C 1
ATOM 1205 O O . THR B 1 27 ? 5.453 16.234 4.246 1 98.5 27 THR B O 1
ATOM 1208 N N . LEU B 1 28 ? 5.297 16.719 6.461 1 98.12 28 LEU B N 1
ATOM 1209 C CA . LEU B 1 28 ? 4.922 15.375 6.895 1 98.12 28 LEU B CA 1
ATOM 1210 C C . LEU B 1 28 ? 3.527 15.375 7.508 1 98.12 28 LEU B C 1
ATOM 1212 O O . LEU B 1 28 ? 3.152 16.312 8.211 1 98.12 28 LEU B O 1
ATOM 1216 N N . ALA B 1 29 ? 2.789 14.367 7.238 1 98.25 29 ALA B N 1
ATOM 1217 C CA . ALA B 1 29 ? 1.469 14.172 7.832 1 98.25 29 ALA B CA 1
ATOM 1218 C C . ALA B 1 29 ? 1.151 12.688 7.992 1 98.25 29 ALA B C 1
ATOM 1220 O O . ALA B 1 29 ? 1.769 11.844 7.34 1 98.25 29 ALA B O 1
ATOM 1221 N N . ARG B 1 30 ? 0.245 12.43 8.867 1 98.19 30 ARG B N 1
ATOM 1222 C CA . ARG B 1 30 ? -0.257 11.07 9.047 1 98.19 30 ARG B CA 1
ATOM 1223 C C . ARG B 1 30 ? -1.715 10.961 8.609 1 98.19 30 ARG B C 1
ATOM 1225 O O . ARG B 1 30 ? -2.537 11.812 8.969 1 98.19 30 ARG B O 1
ATOM 1232 N N . MET B 1 31 ? -1.933 9.953 7.863 1 97.88 31 MET B N 1
ATOM 1233 C CA . MET B 1 31 ? -3.252 9.773 7.266 1 97.88 31 MET B CA 1
ATOM 1234 C C . MET B 1 31 ? -3.838 8.414 7.633 1 97.88 31 MET B C 1
ATOM 1236 O O . MET B 1 31 ? -3.141 7.398 7.582 1 97.88 31 MET B O 1
ATOM 1240 N N . ALA B 1 32 ? -5.059 8.398 8.094 1 97.75 32 ALA B N 1
ATOM 1241 C CA . ALA B 1 32 ? -5.828 7.168 8.258 1 97.75 32 ALA B CA 1
ATOM 1242 C C . ALA B 1 32 ? -6.594 6.824 6.984 1 97.75 32 ALA B C 1
ATOM 1244 O O . ALA B 1 32 ? -7.465 7.582 6.551 1 97.75 32 ALA B O 1
ATOM 1245 N N . VAL B 1 33 ? -6.293 5.707 6.355 1 97.06 33 VAL B N 1
ATOM 1246 C CA . VAL B 1 33 ? -6.949 5.254 5.133 1 97.06 33 VAL B CA 1
ATOM 1247 C C . VAL B 1 33 ? -7.793 4.016 5.426 1 97.06 33 VAL B C 1
ATOM 1249 O O . VAL B 1 33 ? -7.27 2.988 5.863 1 97.06 33 VAL B O 1
ATOM 1252 N N . SER B 1 34 ? -9.047 4.113 5.203 1 96.31 34 SER B N 1
ATOM 1253 C CA . SER B 1 34 ? -9.922 2.965 5.402 1 96.31 34 SER B CA 1
ATOM 1254 C C . SER B 1 34 ? -9.859 2.012 4.215 1 96.31 34 SER B C 1
ATOM 1256 O O . SER B 1 34 ? -10.18 2.396 3.086 1 96.31 34 SER B O 1
ATOM 1258 N N . LEU B 1 35 ? -9.445 0.812 4.492 1 96.25 35 LEU B N 1
ATOM 1259 C CA . LEU B 1 35 ? -9.352 -0.203 3.449 1 96.25 35 LEU B CA 1
ATOM 1260 C C . LEU B 1 35 ? -10.32 -1.352 3.717 1 96.25 35 LEU B C 1
ATOM 1262 O O . LEU B 1 35 ? -10.602 -1.672 4.875 1 96.25 35 LEU B O 1
ATOM 1266 N N . PRO B 1 36 ? -10.789 -1.923 2.588 1 95.44 36 PRO B N 1
ATOM 1267 C CA . PRO B 1 36 ? -11.586 -3.133 2.797 1 95.44 36 PRO B CA 1
ATOM 1268 C C . PRO B 1 36 ? -10.805 -4.238 3.508 1 95.44 36 PRO B C 1
ATOM 1270 O O . PRO B 1 36 ? -9.609 -4.41 3.264 1 95.44 36 PRO B O 1
ATOM 1273 N N . CYS B 1 37 ? -11.445 -4.918 4.43 1 95 37 CYS B N 1
ATOM 1274 C CA . CYS B 1 37 ? -10.922 -6.07 5.156 1 95 37 CYS B CA 1
ATOM 1275 C C . CYS B 1 37 ? -12.023 -7.086 5.43 1 95 37 CYS B C 1
ATOM 1277 O O . CYS B 1 37 ? -12.836 -6.898 6.336 1 95 37 CYS B O 1
ATOM 1279 N N . SER B 1 38 ? -11.906 -8.141 4.688 1 89.81 38 SER B N 1
ATOM 1280 C CA . SER B 1 38 ? -13 -9.109 4.742 1 89.81 38 SER B CA 1
ATOM 1281 C C . SER B 1 38 ? -13.047 -9.812 6.094 1 89.81 38 SER B C 1
ATOM 1283 O O . SER B 1 38 ? -14.102 -10.297 6.512 1 89.81 38 SER B O 1
ATOM 1285 N N . GLN B 1 39 ? -12.008 -9.836 6.855 1 90.44 39 GLN B N 1
ATOM 1286 C CA . GLN B 1 39 ? -11.93 -10.562 8.125 1 90.44 39 GLN B CA 1
ATOM 1287 C C . GLN B 1 39 ? -12.359 -9.68 9.289 1 90.44 39 GLN B C 1
ATOM 1289 O O . GLN B 1 39 ? -12.57 -10.172 10.398 1 90.44 39 GLN B O 1
ATOM 1294 N N . ALA B 1 40 ? -12.414 -8.43 8.992 1 89.81 40 ALA B N 1
ATOM 1295 C CA . ALA B 1 40 ? -12.805 -7.508 10.055 1 89.81 40 ALA B CA 1
ATOM 1296 C C . ALA B 1 40 ? -14.32 -7.465 10.227 1 89.81 40 ALA B C 1
ATOM 1298 O O . ALA B 1 40 ? -15.062 -7.625 9.25 1 89.81 40 ALA B O 1
ATOM 1299 N N . GLN B 1 41 ? -14.836 -7.277 11.43 1 88.31 41 GLN B N 1
ATOM 1300 C CA . GLN B 1 41 ? -16.266 -7.25 11.734 1 88.31 41 GLN B CA 1
ATOM 1301 C C . GLN B 1 41 ? -16.984 -6.195 10.906 1 88.31 41 GLN B C 1
ATOM 1303 O O . GLN B 1 41 ? -18.047 -6.461 10.344 1 88.31 41 GLN B O 1
ATOM 1308 N N . ASP B 1 42 ? -16.391 -5.023 10.773 1 90.25 42 ASP B N 1
ATOM 1309 C CA . ASP B 1 42 ? -17.031 -3.936 10.039 1 90.25 42 ASP B CA 1
ATOM 1310 C C . ASP B 1 42 ? -16.625 -3.953 8.57 1 90.25 42 ASP B C 1
ATOM 1312 O O . ASP B 1 42 ? -17.016 -3.066 7.805 1 90.25 42 ASP B O 1
ATOM 1316 N N . GLY B 1 43 ? -15.867 -4.848 8.172 1 92.94 43 GLY B N 1
ATOM 1317 C CA . GLY B 1 43 ? -15.477 -4.996 6.781 1 92.94 43 GLY B CA 1
ATOM 1318 C C . GLY B 1 43 ? -14.375 -4.035 6.367 1 92.94 43 GLY B C 1
ATOM 1319 O O . GLY B 1 43 ? -14.109 -3.865 5.176 1 92.94 43 GLY B O 1
ATOM 1320 N N . GLN B 1 44 ? -13.812 -3.33 7.387 1 94.19 44 GLN B N 1
ATOM 1321 C CA . GLN B 1 44 ? -12.781 -2.348 7.078 1 94.19 44 GLN B CA 1
ATOM 1322 C C . GLN B 1 44 ? -11.656 -2.393 8.102 1 94.19 44 GLN B C 1
ATOM 1324 O O . GLN B 1 44 ? -11.852 -2.855 9.227 1 94.19 44 GLN B O 1
ATOM 1329 N N . ALA B 1 45 ? -10.508 -2.057 7.695 1 93.75 45 ALA B N 1
ATOM 1330 C CA . ALA B 1 45 ? -9.352 -1.838 8.555 1 93.75 45 ALA B CA 1
ATOM 1331 C C . ALA B 1 45 ? -8.578 -0.596 8.125 1 93.75 45 ALA B C 1
ATOM 1333 O O . ALA B 1 45 ? -8.664 -0.172 6.973 1 93.75 45 ALA B O 1
ATOM 1334 N N . THR B 1 46 ? -7.852 -0.08 9.094 1 93.81 46 THR B N 1
ATOM 1335 C CA . THR B 1 46 ? -7.188 1.189 8.82 1 93.81 46 THR B CA 1
ATOM 1336 C C . THR B 1 46 ? -5.742 0.959 8.383 1 93.81 46 THR B C 1
ATOM 1338 O O . THR B 1 46 ? -5.012 0.193 9.008 1 93.81 46 THR B O 1
ATOM 1341 N N . LEU B 1 47 ? -5.387 1.517 7.266 1 94.56 47 LEU B N 1
ATOM 1342 C CA . LEU B 1 47 ? -3.984 1.708 6.902 1 94.56 47 LEU B CA 1
ATOM 1343 C C . LEU B 1 47 ? -3.475 3.055 7.406 1 94.56 47 LEU B C 1
ATOM 1345 O O . LEU B 1 47 ? -3.957 4.105 6.977 1 94.56 47 LEU B O 1
ATOM 1349 N N . TRP B 1 48 ? -2.506 2.969 8.289 1 94.31 48 TRP B N 1
ATOM 1350 C CA . TRP B 1 48 ? -1.84 4.188 8.734 1 94.31 48 TRP B CA 1
ATOM 1351 C C . TRP B 1 48 ? -0.713 4.574 7.781 1 94.31 48 TRP B C 1
ATOM 1353 O O . TRP B 1 48 ? 0.325 3.908 7.738 1 94.31 48 TRP B O 1
ATOM 1363 N N . LEU B 1 49 ? -0.923 5.645 7.062 1 97.12 49 LEU B N 1
ATOM 1364 C CA . LEU B 1 49 ? -0.015 6.043 5.992 1 97.12 49 LEU B CA 1
ATOM 1365 C C . LEU B 1 49 ? 0.671 7.363 6.324 1 97.12 49 LEU B C 1
ATOM 1367 O O . LEU B 1 49 ? 0.004 8.383 6.539 1 97.12 49 LEU B O 1
ATOM 1371 N N . SER B 1 50 ? 1.958 7.301 6.383 1 97.75 50 SER B N 1
ATOM 1372 C CA . SER B 1 50 ? 2.709 8.547 6.457 1 97.75 50 SER B CA 1
ATOM 1373 C C . SER B 1 50 ? 2.82 9.211 5.09 1 97.75 50 SER B C 1
ATOM 1375 O O . SER B 1 50 ? 3.125 8.547 4.094 1 97.75 50 SER B O 1
ATOM 1377 N N . VAL B 1 51 ? 2.527 10.461 5.02 1 98.25 51 VAL B N 1
ATOM 1378 C CA . VAL B 1 51 ? 2.637 11.219 3.779 1 98.25 51 VAL B CA 1
ATOM 1379 C C . VAL B 1 51 ? 3.809 12.195 3.871 1 98.25 51 VAL B C 1
ATOM 1381 O O . VAL B 1 51 ? 3.887 12.992 4.809 1 98.25 51 VAL B O 1
ATOM 1384 N N . MET B 1 52 ? 4.672 12.086 2.896 1 98.12 52 MET B N 1
ATOM 1385 C CA . MET B 1 52 ? 5.793 13.008 2.773 1 98.12 52 MET B CA 1
ATOM 1386 C C . MET B 1 52 ? 5.75 13.742 1.436 1 98.12 52 MET B C 1
ATOM 1388 O O . MET B 1 52 ? 5.672 13.109 0.381 1 98.12 52 MET B O 1
ATOM 1392 N N . ALA B 1 53 ? 5.789 14.984 1.521 1 98.31 53 ALA B N 1
ATOM 1393 C CA . ALA B 1 53 ? 5.727 15.789 0.307 1 98.31 53 ALA B CA 1
ATOM 1394 C C . ALA B 1 53 ? 6.867 16.797 0.265 1 98.31 53 ALA B C 1
ATOM 1396 O O . ALA B 1 53 ? 7.297 17.312 1.306 1 98.31 53 ALA B O 1
ATOM 1397 N N . PHE B 1 54 ? 7.273 17.125 -0.979 1 97.75 54 PHE B N 1
ATOM 1398 C CA . PHE B 1 54 ? 8.359 18.078 -1.203 1 97.75 54 PHE B CA 1
ATOM 1399 C C . PHE B 1 54 ? 7.93 19.172 -2.178 1 97.75 54 PHE B C 1
ATOM 1401 O O . PHE B 1 54 ? 6.98 18.984 -2.943 1 97.75 54 PHE B O 1
ATOM 1408 N N . GLY B 1 55 ? 8.562 20.328 -2.076 1 96.12 55 GLY B N 1
ATOM 1409 C CA . GLY B 1 55 ? 8.312 21.406 -3.023 1 96.12 55 GLY B CA 1
ATOM 1410 C C . GLY B 1 55 ? 6.875 21.875 -3.025 1 96.12 55 GLY B C 1
ATOM 1411 O O . GLY B 1 55 ? 6.316 22.188 -1.969 1 96.12 55 GLY B O 1
ATOM 1412 N N . LYS B 1 56 ? 6.289 21.938 -4.16 1 96.38 56 LYS B N 1
ATOM 1413 C CA . LYS B 1 56 ? 4.934 22.453 -4.312 1 96.38 56 LYS B CA 1
ATOM 1414 C C . LYS B 1 56 ? 3.93 21.594 -3.553 1 96.38 56 LYS B C 1
ATOM 1416 O O . LYS B 1 56 ? 2.988 22.109 -2.949 1 96.38 56 LYS B O 1
ATOM 1421 N N . GLN B 1 57 ? 4.141 20.359 -3.578 1 97.31 57 GLN B N 1
ATOM 1422 C CA . GLN B 1 57 ? 3.23 19.453 -2.895 1 97.31 57 GLN B CA 1
ATOM 1423 C C . GLN B 1 57 ? 3.305 19.625 -1.38 1 97.31 57 GLN B C 1
ATOM 1425 O O . GLN B 1 57 ? 2.312 19.438 -0.677 1 97.31 57 GLN B O 1
ATOM 1430 N N . ALA B 1 58 ? 4.523 19.938 -0.9 1 97.94 58 ALA B N 1
ATOM 1431 C CA . ALA B 1 58 ? 4.676 20.234 0.52 1 97.94 58 ALA B CA 1
ATOM 1432 C C . ALA B 1 58 ? 3.803 21.422 0.922 1 97.94 58 ALA B C 1
ATOM 1434 O O . ALA B 1 58 ? 3.164 21.406 1.977 1 97.94 58 ALA B O 1
ATOM 1435 N N . ASP B 1 59 ? 3.76 22.359 0.051 1 96.25 59 ASP B N 1
ATOM 1436 C CA . ASP B 1 59 ? 2.939 23.547 0.305 1 96.25 59 ASP B CA 1
ATOM 1437 C C . ASP B 1 59 ? 1.456 23.188 0.339 1 96.25 59 ASP B C 1
ATOM 1439 O O . ASP B 1 59 ? 0.712 23.672 1.191 1 96.25 59 ASP B O 1
ATOM 1443 N N . PHE B 1 60 ? 1.027 22.438 -0.562 1 96.69 60 PHE B N 1
ATOM 1444 C CA . PHE B 1 60 ? -0.368 22.016 -0.622 1 96.69 60 PHE B CA 1
ATOM 1445 C C . PHE B 1 60 ? -0.754 21.234 0.632 1 96.69 60 PHE B C 1
ATOM 1447 O O . PHE B 1 60 ? -1.81 21.484 1.22 1 96.69 60 PHE B O 1
ATOM 1454 N N . LEU B 1 61 ? 0.119 20.312 1.077 1 97.88 61 LEU B N 1
ATOM 1455 C CA . LEU B 1 61 ? -0.155 19.484 2.25 1 97.88 61 LEU B CA 1
ATOM 1456 C C . LEU B 1 61 ? -0.202 20.344 3.514 1 97.88 61 LEU B C 1
ATOM 1458 O O . LEU B 1 61 ? -1.02 20.094 4.402 1 97.88 61 LEU B O 1
ATOM 1462 N N . ALA B 1 62 ? 0.607 21.328 3.529 1 97.38 62 ALA B N 1
ATOM 1463 C CA . ALA B 1 62 ? 0.741 22.188 4.699 1 97.38 62 ALA B CA 1
ATOM 1464 C C . ALA B 1 62 ? -0.536 22.984 4.945 1 97.38 62 ALA B C 1
ATOM 1466 O O . ALA B 1 62 ? -0.77 23.484 6.051 1 97.38 62 ALA B O 1
ATOM 1467 N N . LYS B 1 63 ? -1.305 23.125 3.941 1 96.25 63 LYS B N 1
ATOM 1468 C CA . LYS B 1 63 ? -2.527 23.922 4.047 1 96.25 63 LYS B CA 1
ATOM 1469 C C . LYS B 1 63 ? -3.629 23.125 4.754 1 96.25 63 LYS B C 1
ATOM 1471 O O . LYS B 1 63 ? -4.664 23.703 5.113 1 96.25 63 LYS B O 1
ATOM 1476 N N . HIS B 1 64 ? -3.449 21.891 4.949 1 97.12 64 HIS B N 1
ATOM 1477 C CA . HIS B 1 64 ? -4.453 21.062 5.598 1 97.12 64 HIS B CA 1
ATOM 1478 C C . HIS B 1 64 ? -4.293 21.078 7.113 1 97.12 64 HIS B C 1
ATOM 1480 O O . HIS B 1 64 ? -3.287 21.578 7.629 1 97.12 64 HIS B O 1
ATOM 1486 N N . GLN B 1 65 ? -5.328 20.609 7.773 1 96.94 65 GLN B N 1
ATOM 1487 C CA . GLN B 1 65 ? -5.305 20.453 9.227 1 96.94 65 GLN B CA 1
ATOM 1488 C C . GLN B 1 65 ? -5.832 19.078 9.633 1 96.94 65 GLN B C 1
ATOM 1490 O O . GLN B 1 65 ? -6.426 18.359 8.82 1 96.94 65 GLN B O 1
ATOM 1495 N N . LYS B 1 66 ? -5.512 18.781 10.914 1 97.31 66 LYS B N 1
ATOM 1496 C CA . LYS B 1 66 ? -6.086 17.547 11.469 1 97.31 66 LYS B CA 1
ATOM 1497 C C . LYS B 1 66 ? -7.578 17.453 11.148 1 97.31 66 LYS B C 1
ATOM 1499 O O . LYS B 1 66 ? -8.32 18.422 11.305 1 97.31 66 LYS B O 1
ATOM 1504 N N . GLY B 1 67 ? -7.941 16.266 10.695 1 96.88 67 GLY B N 1
ATOM 1505 C CA . GLY B 1 67 ? -9.359 16.062 10.422 1 96.88 67 GLY B CA 1
ATOM 1506 C C . GLY B 1 67 ? -9.711 16.266 8.961 1 96.88 67 GLY B C 1
ATOM 1507 O O . GLY B 1 67 ? -10.773 15.812 8.508 1 96.88 67 GLY B O 1
ATOM 1508 N N . ASP B 1 68 ? -8.883 16.906 8.211 1 96.38 68 ASP B N 1
ATOM 1509 C CA . ASP B 1 68 ? -9.148 17.125 6.789 1 96.38 68 ASP B CA 1
ATOM 1510 C C . ASP B 1 68 ? -9.039 15.812 6.008 1 96.38 68 ASP B C 1
ATOM 1512 O O . ASP B 1 68 ? -8.227 14.945 6.34 1 96.38 68 ASP B O 1
ATOM 1516 N N . VAL B 1 69 ? -9.922 15.711 4.965 1 96.31 69 VAL B N 1
ATOM 1517 C CA . VAL B 1 69 ? -9.859 14.578 4.051 1 96.31 69 VAL B CA 1
ATOM 1518 C C . VAL B 1 69 ? -9.07 14.969 2.799 1 96.31 69 VAL B C 1
ATOM 1520 O O . VAL B 1 69 ? -9.211 16.078 2.293 1 96.31 69 VAL B O 1
ATOM 1523 N N . ALA B 1 70 ? -8.195 14.07 2.262 1 97.12 70 ALA B N 1
ATOM 1524 C CA . ALA B 1 70 ? -7.383 14.359 1.082 1 97.12 70 ALA B CA 1
ATOM 1525 C C . ALA B 1 70 ? -7.113 13.094 0.273 1 97.12 70 ALA B C 1
ATOM 1527 O O . ALA B 1 70 ? -7.211 11.984 0.798 1 97.12 70 ALA B O 1
ATOM 1528 N N . SER B 1 71 ? -6.883 13.328 -0.977 1 97.62 71 SER B N 1
ATOM 1529 C CA . SER B 1 71 ? -6.34 12.297 -1.854 1 97.62 71 SER B CA 1
ATOM 1530 C C . SER B 1 71 ? -4.852 12.508 -2.105 1 97.62 71 SER B C 1
ATOM 1532 O O . SER B 1 71 ? -4.422 13.617 -2.428 1 97.62 71 SER B O 1
ATOM 1534 N N . VAL B 1 72 ? -4.086 11.422 -1.926 1 98.12 72 VAL B N 1
ATOM 1535 C CA . VAL B 1 72 ? -2.648 11.516 -2.154 1 98.12 72 VAL B CA 1
ATOM 1536 C C . VAL B 1 72 ? -2.201 10.391 -3.092 1 98.12 72 VAL B C 1
ATOM 1538 O O . VAL B 1 72 ? -2.764 9.297 -3.072 1 98.12 72 VAL B O 1
ATOM 1541 N N . SER B 1 73 ? -1.244 10.688 -3.9 1 98.44 73 SER B N 1
ATOM 1542 C CA . SER B 1 73 ? -0.634 9.703 -4.781 1 98.44 73 SER B CA 1
ATOM 1543 C C . SER B 1 73 ? 0.875 9.906 -4.883 1 98.44 73 SER B C 1
ATOM 1545 O O . SER B 1 73 ? 1.362 11.031 -4.781 1 98.44 73 SER B O 1
ATOM 1547 N N . GLY B 1 74 ? 1.578 8.766 -5.027 1 98.38 74 GLY B N 1
ATOM 1548 C CA . GLY B 1 74 ? 3.023 8.859 -5.152 1 98.38 74 GLY B CA 1
ATOM 1549 C C . GLY B 1 74 ? 3.725 7.523 -4.984 1 98.38 74 GLY B C 1
ATOM 1550 O O . GLY B 1 74 ? 3.125 6.469 -5.207 1 98.38 74 GLY B O 1
ATOM 1551 N N . THR B 1 75 ? 4.949 7.633 -4.699 1 97.56 75 THR B N 1
ATOM 1552 C CA . THR B 1 75 ? 5.793 6.449 -4.559 1 97.56 75 THR B CA 1
ATOM 1553 C C . THR B 1 75 ? 5.672 5.863 -3.156 1 97.56 75 THR B C 1
ATOM 1555 O O . THR B 1 75 ? 5.75 6.59 -2.164 1 97.56 75 THR B O 1
ATOM 1558 N N . MET B 1 76 ? 5.484 4.551 -3.139 1 97.31 76 MET B N 1
ATOM 1559 C CA . MET B 1 76 ? 5.387 3.875 -1.85 1 97.31 76 MET B CA 1
ATOM 1560 C C . MET B 1 76 ? 6.773 3.543 -1.304 1 97.31 76 MET B C 1
ATOM 1562 O O . MET B 1 76 ? 7.648 3.094 -2.047 1 97.31 76 MET B O 1
ATOM 1566 N N . GLN B 1 77 ? 6.906 3.775 0.001 1 96.62 77 GLN B N 1
ATOM 1567 C CA . GLN B 1 77 ? 8.141 3.467 0.712 1 96.62 77 GLN B CA 1
ATOM 1568 C C . GLN B 1 77 ? 7.848 2.828 2.068 1 96.62 77 GLN B C 1
ATOM 1570 O O . GLN B 1 77 ? 6.711 2.85 2.537 1 96.62 77 GLN B O 1
ATOM 1575 N N . VAL B 1 78 ? 8.852 2.209 2.598 1 94.56 78 VAL B N 1
ATOM 1576 C CA . VAL B 1 78 ? 8.773 1.708 3.967 1 94.56 78 VAL B CA 1
ATOM 1577 C C . VAL B 1 78 ? 9.5 2.664 4.91 1 94.56 78 VAL B C 1
ATOM 1579 O O . VAL B 1 78 ? 10.57 3.184 4.574 1 94.56 78 VAL B O 1
ATOM 1582 N N . SER B 1 79 ? 8.883 2.893 5.934 1 93.06 79 SER B N 1
ATOM 1583 C CA . SER B 1 79 ? 9.547 3.641 7 1 93.06 79 SER B CA 1
ATOM 1584 C C . SER B 1 79 ? 9.781 2.762 8.227 1 93.06 79 SER B C 1
ATOM 1586 O O . SER B 1 79 ? 8.961 1.9 8.547 1 93.06 79 SER B O 1
ATOM 1588 N N . GLN B 1 80 ? 10.93 2.91 8.836 1 90.44 80 GLN B N 1
ATOM 1589 C CA . GLN B 1 80 ? 11.273 2.148 10.031 1 90.44 80 GLN B CA 1
ATOM 1590 C C . GLN B 1 80 ? 11.625 3.074 11.188 1 90.44 80 GLN B C 1
ATOM 1592 O O . GLN B 1 80 ? 12.195 4.148 10.984 1 90.44 80 GLN B O 1
ATOM 1597 N N . TRP B 1 81 ? 11.211 2.65 12.336 1 86.31 81 TRP B N 1
ATOM 1598 C CA . TRP B 1 81 ? 11.547 3.414 13.539 1 86.31 81 TRP B CA 1
ATOM 1599 C C . TRP B 1 81 ? 11.688 2.494 14.75 1 86.31 81 TRP B C 1
ATOM 1601 O O . TRP B 1 81 ? 11.312 1.321 14.688 1 86.31 81 TRP B O 1
ATOM 1611 N N . THR B 1 82 ? 12.43 2.916 15.766 1 85.56 82 THR B N 1
ATOM 1612 C CA . THR B 1 82 ? 12.672 2.135 16.969 1 85.56 82 THR B CA 1
ATOM 1613 C C . THR B 1 82 ? 11.555 2.355 17.984 1 85.56 82 THR B C 1
ATOM 1615 O O . THR B 1 82 ? 11.273 3.492 18.375 1 85.56 82 THR B O 1
ATOM 1618 N N . GLY B 1 83 ? 10.875 1.197 18.25 1 82.31 83 GLY B N 1
ATOM 1619 C CA . GLY B 1 83 ? 9.812 1.266 19.25 1 82.31 83 GLY B CA 1
ATOM 1620 C C . GLY B 1 83 ? 10.328 1.476 20.656 1 82.31 83 GLY B C 1
ATOM 1621 O O . GLY B 1 83 ? 11.539 1.528 20.875 1 82.31 83 GLY B O 1
ATOM 1622 N N . GLN B 1 84 ? 9.406 1.704 21.625 1 84.19 84 GLN B N 1
ATOM 1623 C CA . GLN B 1 84 ? 9.727 1.95 23.031 1 84.19 84 GLN B CA 1
ATOM 1624 C C . GLN B 1 84 ? 10.516 0.786 23.625 1 84.19 84 GLN B C 1
ATOM 1626 O O . GLN B 1 84 ? 11.383 0.988 24.484 1 84.19 84 GLN B O 1
ATOM 1631 N N . ASN B 1 85 ? 10.297 -0.357 23.188 1 87.81 85 ASN B N 1
ATOM 1632 C CA . ASN B 1 85 ? 10.953 -1.552 23.719 1 87.81 85 ASN B CA 1
ATOM 1633 C C . ASN B 1 85 ? 12.242 -1.854 22.969 1 87.81 85 ASN B C 1
ATOM 1635 O O . ASN B 1 85 ? 12.836 -2.918 23.141 1 87.81 85 ASN B O 1
ATOM 1639 N N . GLY B 1 86 ? 12.531 -0.998 22.062 1 86.06 86 GLY B N 1
ATOM 1640 C CA . GLY B 1 86 ? 13.781 -1.169 21.328 1 86.06 86 GLY B CA 1
ATOM 1641 C C . GLY B 1 86 ? 13.617 -1.967 20.047 1 86.06 86 GLY B C 1
ATOM 1642 O O . GLY B 1 86 ? 14.586 -2.188 19.312 1 86.06 86 GLY B O 1
ATOM 1643 N N . GLU B 1 87 ? 12.453 -2.336 19.828 1 86.56 87 GLU B N 1
ATOM 1644 C CA . GLU B 1 87 ? 12.227 -3.135 18.625 1 86.56 87 GLU B CA 1
ATOM 1645 C C . GLU B 1 87 ? 12.016 -2.248 17.406 1 86.56 87 GLU B C 1
ATOM 1647 O O . GLU B 1 87 ? 11.445 -1.157 17.516 1 86.56 87 GLU B O 1
ATOM 1652 N N . THR B 1 88 ? 12.523 -2.689 16.281 1 84.75 88 THR B N 1
ATOM 1653 C CA . THR B 1 88 ? 12.328 -1.973 15.031 1 84.75 88 THR B CA 1
ATOM 1654 C C . THR B 1 88 ? 10.906 -2.162 14.516 1 84.75 88 THR B C 1
ATOM 1656 O O . THR B 1 88 ? 10.43 -3.293 14.383 1 84.75 88 THR B O 1
ATOM 1659 N N . ARG B 1 89 ? 10.227 -1.024 14.398 1 86.62 89 ARG B N 1
ATOM 1660 C CA . ARG B 1 89 ? 8.875 -1.049 13.836 1 86.62 89 ARG B CA 1
ATOM 1661 C C . ARG B 1 89 ? 8.875 -0.544 12.391 1 86.62 89 ARG B C 1
ATOM 1663 O O . ARG B 1 89 ? 9.773 0.195 11.992 1 86.62 89 ARG B O 1
ATOM 1670 N N . GLN B 1 90 ? 7.957 -1.11 11.68 1 88.06 90 GLN B N 1
ATOM 1671 C CA . GLN B 1 90 ? 7.855 -0.74 10.266 1 88.06 90 GLN B CA 1
ATOM 1672 C C . GLN B 1 90 ? 6.48 -0.162 9.945 1 88.06 90 GLN B C 1
ATOM 1674 O O . GLN B 1 90 ? 5.488 -0.518 10.586 1 88.06 90 GLN B O 1
ATOM 1679 N N . GLY B 1 91 ? 6.492 0.824 9.062 1 91.56 91 GLY B N 1
ATOM 1680 C CA . GLY B 1 91 ? 5.273 1.412 8.539 1 91.56 91 GLY B CA 1
ATOM 1681 C C . GLY B 1 91 ? 5.363 1.747 7.059 1 91.56 91 GLY B C 1
ATOM 1682 O O . GLY B 1 91 ? 6.359 1.433 6.406 1 91.56 91 GLY B O 1
ATOM 1683 N N . TYR B 1 92 ? 4.242 2.268 6.512 1 94.94 92 TYR B N 1
ATOM 1684 C CA . TYR B 1 92 ? 4.203 2.611 5.094 1 94.94 92 TYR B CA 1
ATOM 1685 C C . TYR B 1 92 ? 4.09 4.117 4.902 1 94.94 92 TYR B C 1
ATOM 1687 O O . TYR B 1 92 ? 3.387 4.797 5.652 1 94.94 92 TYR B O 1
ATOM 1695 N N . GLN B 1 93 ? 4.777 4.484 3.895 1 97 93 GLN B N 1
ATOM 1696 C CA . GLN B 1 93 ? 4.887 5.906 3.584 1 97 93 GLN B CA 1
ATOM 1697 C C . GLN B 1 93 ? 4.715 6.156 2.09 1 97 93 GLN B C 1
ATOM 1699 O O . GLN B 1 93 ? 5.09 5.324 1.265 1 97 93 GLN B O 1
ATOM 1704 N N . VAL B 1 94 ? 4.156 7.285 1.782 1 98 94 VAL B N 1
ATOM 1705 C CA . VAL B 1 94 ? 4.082 7.715 0.39 1 98 94 VAL B CA 1
ATOM 1706 C C . VAL B 1 94 ? 4.836 9.031 0.212 1 98 94 VAL B C 1
ATOM 1708 O O . VAL B 1 94 ? 4.637 9.977 0.978 1 98 94 VAL B O 1
ATOM 1711 N N . ILE B 1 95 ? 5.781 8.984 -0.667 1 97.88 95 ILE B N 1
ATOM 1712 C CA . ILE B 1 95 ? 6.32 10.242 -1.173 1 97.88 95 ILE B CA 1
ATOM 1713 C C . ILE B 1 95 ? 5.363 10.828 -2.211 1 97.88 95 ILE B C 1
ATOM 1715 O O . ILE B 1 95 ? 5.285 10.336 -3.34 1 97.88 95 ILE B O 1
ATOM 1719 N N . ALA B 1 96 ? 4.766 11.891 -1.839 1 98.31 96 ALA B N 1
ATOM 1720 C CA . ALA B 1 96 ? 3.604 12.359 -2.59 1 98.31 96 ALA B CA 1
ATOM 1721 C C . ALA B 1 96 ? 4.031 13.156 -3.816 1 98.31 96 ALA B C 1
ATOM 1723 O O . ALA B 1 96 ? 4.773 14.141 -3.697 1 98.31 96 ALA B O 1
ATOM 1724 N N . ASP B 1 97 ? 3.473 12.781 -4.961 1 97.56 97 ASP B N 1
ATOM 1725 C CA . ASP B 1 97 ? 3.58 13.562 -6.188 1 97.56 97 ASP B CA 1
ATOM 1726 C C . ASP B 1 97 ? 2.359 14.461 -6.375 1 97.56 97 ASP B C 1
ATOM 1728 O O . ASP B 1 97 ? 2.391 15.406 -7.172 1 97.56 97 ASP B O 1
ATOM 1732 N N . SER B 1 98 ? 1.333 14.062 -5.652 1 97.94 98 SER B N 1
ATOM 1733 C CA . SER B 1 98 ? 0.092 14.82 -5.75 1 97.94 98 SER B CA 1
ATOM 1734 C C . SER B 1 98 ? -0.674 14.797 -4.43 1 97.94 98 SER B C 1
ATOM 1736 O O . SER B 1 98 ? -0.746 13.766 -3.766 1 97.94 98 SER B O 1
ATOM 1738 N N . VAL B 1 99 ? -1.146 15.922 -4.078 1 97.44 99 VAL B N 1
ATOM 1739 C CA . VAL B 1 99 ? -2.027 16.094 -2.928 1 97.44 99 VAL B CA 1
ATOM 1740 C C . VAL B 1 99 ? -3.248 16.922 -3.334 1 97.44 99 VAL B C 1
ATOM 1742 O O . VAL B 1 99 ? -3.113 18.047 -3.828 1 97.44 99 VAL B O 1
ATOM 1745 N N . ILE B 1 100 ? -4.395 16.328 -3.082 1 95.5 100 ILE B N 1
ATOM 1746 C CA . ILE B 1 100 ? -5.629 17 -3.459 1 95.5 100 ILE B CA 1
ATOM 1747 C C . ILE B 1 100 ? -6.594 17.016 -2.275 1 95.5 100 ILE B C 1
ATOM 1749 O O . ILE B 1 100 ? -6.957 15.961 -1.753 1 95.5 100 ILE B O 1
ATOM 1753 N N . SER B 1 101 ? -7.016 18.156 -1.833 1 93.62 101 SER B N 1
ATOM 1754 C CA . SER B 1 101 ? -7.965 18.281 -0.733 1 93.62 101 SER B CA 1
ATOM 1755 C C . SER B 1 101 ? -9.359 17.844 -1.159 1 93.62 101 SER B C 1
ATOM 1757 O O . SER B 1 101 ? -9.797 18.125 -2.279 1 93.62 101 SER B O 1
ATOM 1759 N N . ALA B 1 102 ? -9.953 16.969 -0.43 1 83.56 102 ALA B N 1
ATOM 1760 C CA . ALA B 1 102 ? -11.344 16.609 -0.712 1 83.56 102 ALA B CA 1
ATOM 1761 C C . ALA B 1 102 ? -12.312 17.594 -0.061 1 83.56 102 ALA B C 1
ATOM 1763 O O . ALA B 1 102 ? -13.531 17.453 -0.186 1 83.56 102 ALA B O 1
ATOM 1764 N N . ARG B 1 103 ? -11.898 18.484 0.742 1 68.62 103 ARG B N 1
ATOM 1765 C CA . ARG B 1 103 ? -12.812 19.453 1.339 1 68.62 103 ARG B CA 1
ATOM 1766 C C . ARG B 1 103 ? -13.688 20.109 0.274 1 68.62 103 ARG B C 1
ATOM 1768 O O . ARG B 1 103 ? -13.188 20.5 -0.789 1 68.62 103 ARG B O 1
ATOM 1775 N N . ALA B 1 104 ? -14.953 19.562 0.196 1 54.22 104 ALA B N 1
ATOM 1776 C CA . ALA B 1 104 ? -15.961 20.344 -0.519 1 54.22 104 ALA B CA 1
ATOM 1777 C C . ALA B 1 104 ? -15.797 21.844 -0.241 1 54.22 104 ALA B C 1
ATOM 1779 O O . ALA B 1 104 ? -15.461 22.234 0.876 1 54.22 104 ALA B O 1
ATOM 1780 N N . ALA B 1 105 ? -15.422 22.562 -1.232 1 50.38 105 ALA B N 1
ATOM 1781 C CA . ALA B 1 105 ? -15.539 24.016 -1.071 1 50.38 105 ALA B CA 1
ATOM 1782 C C . ALA B 1 105 ? -16.688 24.375 -0.142 1 50.38 105 ALA B C 1
ATOM 1784 O O . ALA B 1 105 ? -17.844 24.016 -0.406 1 50.38 105 ALA B O 1
ATOM 1785 N N . ARG B 1 106 ? -16.562 24.156 1.084 1 48.31 106 ARG B N 1
ATOM 1786 C CA . ARG B 1 106 ? -17.688 24.766 1.784 1 48.31 106 ARG B CA 1
ATOM 1787 C C . ARG B 1 106 ? -18.156 26.031 1.074 1 48.31 106 ARG B C 1
ATOM 1789 O O . ARG B 1 106 ? -17.344 26.891 0.738 1 48.31 106 ARG B O 1
ATOM 1796 N N . PRO B 1 107 ? -19.203 26.016 0.421 1 45.41 107 PRO B N 1
ATOM 1797 C CA . PRO B 1 107 ? -19.641 27.328 -0.076 1 45.41 107 PRO B CA 1
ATOM 1798 C C . PRO B 1 107 ? -19.297 28.469 0.883 1 45.41 107 PRO B C 1
ATOM 1800 O O . PRO B 1 107 ? -19.469 28.328 2.098 1 45.41 107 PRO B O 1
ATOM 1803 N N . GLY B 1 108 ? -18.234 29.141 0.729 1 41.34 108 GLY B N 1
ATOM 1804 C CA . GLY B 1 108 ? -18.25 30.391 1.479 1 41.34 108 GLY B CA 1
ATOM 1805 C C . GLY B 1 108 ? -19.641 30.891 1.783 1 41.34 108 GLY B C 1
ATOM 1806 O O . GLY B 1 108 ? -20.438 31.109 0.87 1 41.34 108 GLY B O 1
ATOM 1807 N N . GLY B 1 109 ? -20.281 30.297 2.756 1 39.88 109 GLY B N 1
ATOM 1808 C CA . GLY B 1 109 ? -21.5 30.984 3.133 1 39.88 109 GLY B CA 1
ATOM 1809 C C . GLY B 1 109 ? -21.406 32.5 2.934 1 39.88 109 GLY B C 1
ATOM 1810 O O . GLY B 1 109 ? -20.547 33.156 3.512 1 39.88 109 GLY B O 1
ATOM 1811 N N . ASN B 1 110 ? -21.609 32.938 1.778 1 42.44 110 ASN B N 1
ATOM 1812 C CA . ASN B 1 110 ? -22.078 34.312 1.689 1 42.44 110 ASN B CA 1
ATOM 1813 C C . ASN B 1 110 ? -23.062 34.625 2.814 1 42.44 110 ASN B C 1
ATOM 1815 O O . ASN B 1 110 ? -24.25 34.281 2.738 1 42.44 110 ASN B O 1
ATOM 1819 N N . ARG B 1 111 ? -22.641 34.625 4.082 1 42.72 111 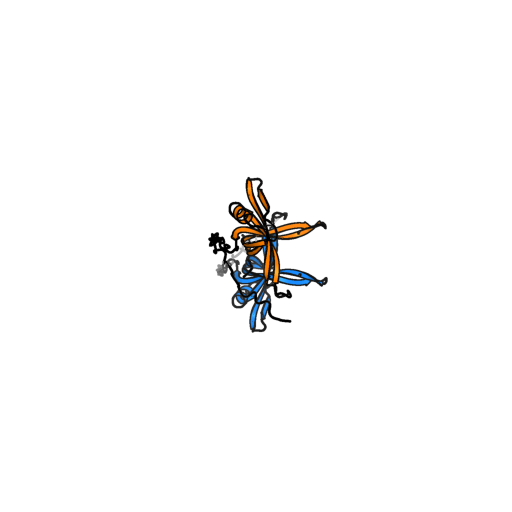ARG B N 1
ATOM 1820 C CA . ARG B 1 111 ? -23.453 35.312 5.078 1 42.72 111 ARG B CA 1
ATOM 1821 C C . ARG B 1 111 ? -23.906 36.656 4.566 1 42.72 111 ARG B C 1
ATOM 1823 O O . ARG B 1 111 ? -23.125 37.625 4.547 1 42.72 111 ARG B O 1
ATOM 1830 N N . ARG B 1 112 ? -24.734 36.719 3.57 1 41.66 112 ARG B N 1
ATOM 1831 C CA . ARG B 1 112 ? -25.531 37.906 3.352 1 41.66 112 ARG B CA 1
ATOM 1832 C C . ARG B 1 112 ? -26.078 38.469 4.672 1 41.66 112 ARG B C 1
ATOM 1834 O O . ARG B 1 112 ? -26.828 37.781 5.367 1 41.66 112 ARG B O 1
ATOM 1841 N N . LYS B 1 113 ? -25.359 39.438 5.344 1 40.34 113 LYS B N 1
ATOM 1842 C CA . LYS B 1 113 ? -25.922 40.375 6.316 1 40.34 113 LYS B CA 1
ATOM 1843 C C . LYS B 1 113 ? -27.344 40.781 5.945 1 40.34 113 LYS B C 1
ATOM 1845 O O . LYS B 1 113 ? -27.562 41.469 4.953 1 40.34 113 LYS B O 1
ATOM 1850 N N . THR B 1 114 ? -28.312 39.938 6.098 1 38.59 114 THR B N 1
ATOM 1851 C CA . THR B 1 114 ? -29.672 40.438 6.102 1 38.59 114 THR B CA 1
ATOM 1852 C C . THR B 1 114 ? -29.766 41.719 6.949 1 38.59 114 THR B C 1
ATOM 1854 O O . THR B 1 114 ? -29.516 41.688 8.156 1 38.59 114 THR B O 1
ATOM 1857 N N . THR B 1 115 ? -29.375 42.875 6.418 1 36.84 115 THR B N 1
ATOM 1858 C CA . THR B 1 115 ? -29.766 44.156 6.938 1 36.84 115 THR B CA 1
ATOM 1859 C C . THR B 1 115 ? -31.234 44.156 7.352 1 36.84 115 THR B C 1
ATOM 1861 O O . THR B 1 115 ? -32.125 44.062 6.504 1 36.84 115 THR B O 1
ATOM 1864 N N . GLY B 1 116 ? -31.578 43.312 8.383 1 38.16 116 GLY B N 1
ATOM 1865 C CA . GLY B 1 116 ? -32.875 43.469 9.047 1 38.16 116 GLY B CA 1
ATOM 1866 C C . GLY B 1 116 ? -33.312 44.906 9.227 1 38.16 116 GLY B C 1
ATOM 1867 O O . GLY B 1 116 ? -32.656 45.656 9.93 1 38.16 116 GLY B O 1
ATOM 1868 N N . THR B 1 117 ? -33.844 45.531 8.188 1 35.25 117 THR B N 1
ATOM 1869 C CA . THR B 1 117 ? -34.594 46.781 8.297 1 35.25 117 THR B CA 1
ATOM 1870 C C . THR B 1 117 ? -35.594 46.719 9.445 1 35.25 117 THR B C 1
ATOM 1872 O O . THR B 1 117 ? -36.531 45.875 9.422 1 35.25 117 THR B O 1
ATOM 1875 N N . GLN B 1 118 ? -35.062 46.875 10.742 1 35 118 GLN B N 1
ATOM 1876 C CA . GLN B 1 118 ? -35.875 47.125 11.93 1 35 118 GLN B CA 1
ATOM 1877 C C . GLN B 1 118 ? -37.062 48.031 11.602 1 35 118 GLN B C 1
ATOM 1879 O O . GLN B 1 118 ? -36.875 49.219 11.305 1 35 118 GLN B O 1
ATOM 1884 N N . GLY B 1 119 ? -38.031 47.531 10.781 1 33.84 119 GLY B N 1
ATOM 1885 C CA . GLY B 1 119 ? -39.25 48.25 10.586 1 33.84 119 GLY B CA 1
ATOM 1886 C C . GLY B 1 119 ? -39.812 48.812 11.875 1 33.84 119 GLY B C 1
ATOM 1887 O O . GLY B 1 119 ? -39.844 48.156 12.898 1 33.84 119 GLY B O 1
ATOM 1888 N N . ASN B 1 120 ? -39.719 50.094 12.117 1 35.41 120 ASN B N 1
ATOM 1889 C CA . ASN B 1 120 ? -40.312 50.969 13.109 1 35.41 120 ASN B CA 1
ATOM 1890 C C . ASN B 1 120 ? -41.781 50.625 13.328 1 35.41 120 ASN B C 1
ATOM 1892 O O . ASN B 1 120 ? -42.625 50.875 12.461 1 35.41 120 ASN B O 1
ATOM 1896 N N . GLN B 1 121 ? -42.094 49.344 13.773 1 32.16 121 GLN B N 1
ATOM 1897 C CA . GLN B 1 121 ? -43.5 49.062 14.086 1 32.16 121 GLN B CA 1
ATOM 1898 C C . GLN B 1 121 ? -44.062 50.094 15.055 1 32.16 121 GLN B C 1
ATOM 1900 O O . GLN B 1 121 ? -43.469 50.344 16.109 1 32.16 121 GLN B O 1
ATOM 1905 N N . PRO B 1 122 ? -44.969 50.938 14.648 1 37.19 122 PRO B N 1
ATOM 1906 C CA . PRO B 1 122 ? -45.656 51.969 15.406 1 37.19 122 PRO B CA 1
ATOM 1907 C C . PRO B 1 122 ? -46.281 51.438 16.688 1 37.19 122 PRO B C 1
ATOM 1909 O O . PRO B 1 122 ? -46.625 50.25 16.781 1 37.19 122 PRO B O 1
ATOM 1912 N N . PRO B 1 123 ? -45.969 52 17.812 1 36.28 123 PRO B N 1
ATOM 1913 C CA . PRO B 1 123 ? -46.438 51.656 19.156 1 36.28 123 PRO B CA 1
ATOM 1914 C C . PRO B 1 123 ? -47.938 51.375 19.203 1 36.28 123 PRO B C 1
ATOM 1916 O O . PRO B 1 123 ? -48.75 52.188 18.75 1 36.28 123 PRO B O 1
ATOM 1919 N N . ALA B 1 124 ? -48.312 50.156 18.891 1 30.94 124 ALA B N 1
ATOM 1920 C CA . ALA B 1 124 ? -49.719 49.781 18.859 1 30.94 124 ALA B CA 1
ATOM 1921 C C . ALA B 1 124 ? -50.406 50.156 20.156 1 30.94 124 ALA B C 1
ATOM 1923 O O . ALA B 1 124 ? -49.938 49.844 21.25 1 30.94 124 ALA B O 1
ATOM 1924 N N . GLY B 1 125 ? -50.938 51.281 20.219 1 33.41 125 GLY B N 1
ATOM 1925 C CA . GLY B 1 125 ? -51.875 51.844 21.188 1 33.41 125 GLY B CA 1
ATOM 1926 C C . GLY B 1 125 ? -53 50.875 21.562 1 33.41 125 GLY B C 1
ATOM 1927 O O . GLY B 1 125 ? -53.906 50.656 20.766 1 33.41 125 GLY B O 1
ATOM 1928 N N . GLY B 1 126 ? -52.594 49.656 22.016 1 28.11 126 GLY B N 1
ATOM 1929 C CA . GLY B 1 126 ? -53.625 48.688 22.344 1 28.11 126 GLY B CA 1
ATOM 1930 C C . GLY B 1 126 ? -54.625 49.219 23.359 1 28.11 126 GLY B C 1
ATOM 1931 O O . GLY B 1 126 ? -54.281 49.438 24.516 1 28.11 126 GLY B O 1
ATOM 1932 N N . ASP B 1 127 ? -55.5 50 22.953 1 29.67 127 ASP B N 1
ATOM 1933 C CA . ASP B 1 127 ? -56.625 50.531 23.734 1 29.67 127 ASP B CA 1
ATOM 1934 C C . ASP B 1 127 ? -57.5 49.406 24.25 1 29.67 127 ASP B C 1
ATOM 1936 O O . ASP B 1 127 ? -58.469 49 23.578 1 29.67 127 ASP B O 1
ATOM 1940 N N . ASP B 1 128 ? -57 48.188 24.547 1 30.94 128 ASP B N 1
ATOM 1941 C CA . ASP B 1 128 ? -58.125 47.312 24.875 1 30.94 128 ASP B CA 1
ATOM 1942 C C . ASP B 1 128 ? -58.969 47.906 26.016 1 30.94 128 ASP B C 1
ATOM 1944 O O . ASP B 1 128 ? -58.438 48.156 27.094 1 30.94 128 ASP B O 1
ATOM 1948 N N . PRO B 1 129 ? -60.094 48.469 25.719 1 31.06 129 PRO B N 1
ATOM 1949 C CA . PRO B 1 129 ? -61.125 49.156 26.5 1 31.06 129 PRO B CA 1
ATOM 1950 C C . PRO B 1 129 ? -61.625 48.344 27.672 1 31.06 129 PRO B C 1
ATOM 1952 O O . PRO B 1 129 ? -62.219 48.906 28.609 1 31.06 129 PRO B O 1
ATOM 1955 N N . TYR B 1 130 ? -62 47.062 27.391 1 32.41 130 TYR B N 1
ATOM 1956 C CA . TYR B 1 130 ? -63.188 46.562 28.062 1 32.41 130 TYR B CA 1
ATOM 1957 C C . TYR B 1 130 ? -62.875 46.281 29.531 1 32.41 130 TYR B C 1
ATOM 1959 O O . TYR B 1 130 ? -62.031 45.469 29.875 1 32.41 130 TYR B O 1
ATOM 1967 N N . GLY B 1 131 ? -62.75 47.281 30.297 1 28.27 131 GLY B N 1
ATOM 1968 C CA . GLY B 1 131 ? -62.625 47.344 31.75 1 28.27 131 GLY B CA 1
ATOM 1969 C C . GLY B 1 131 ? -63.75 46.656 32.469 1 28.27 131 GLY B C 1
ATOM 1970 O O . GLY B 1 131 ? -63.906 46.781 33.688 1 28.27 131 GLY B O 1
ATOM 1971 N N . ASP B 1 132 ? -64.812 46.094 31.797 1 30.44 132 ASP B N 1
ATOM 1972 C CA . ASP B 1 132 ? -66 46.031 32.656 1 30.44 132 ASP B CA 1
ATOM 1973 C C . ASP B 1 132 ? -65.75 45.125 33.844 1 30.44 132 ASP B C 1
ATOM 1975 O O . ASP B 1 132 ? -65.25 44.031 33.719 1 30.44 132 ASP B O 1
ATOM 1979 N N . ASP B 1 133 ? -65.75 45.625 35.062 1 33.38 133 ASP B N 1
ATOM 1980 C CA . ASP B 1 133 ? -65.688 45.188 36.438 1 33.38 133 ASP B CA 1
ATOM 1981 C C . ASP B 1 133 ? -66.875 44.312 36.781 1 33.38 133 ASP B C 1
ATOM 1983 O O . ASP B 1 133 ? -68 44.781 36.844 1 33.38 133 ASP B O 1
ATOM 1987 N N . ILE B 1 134 ? -67.25 43.281 35.875 1 31.02 134 ILE B N 1
ATOM 1988 C CA . ILE B 1 134 ? -68.562 42.75 36.281 1 31.02 134 ILE B CA 1
ATOM 1989 C C . ILE B 1 134 ? -68.562 42.438 37.781 1 31.02 134 ILE B C 1
ATOM 1991 O O . ILE B 1 134 ? -67.5 42.25 38.375 1 31.02 134 ILE B O 1
ATOM 1995 N N . PRO B 1 135 ? -69.812 41.906 38.406 1 34.06 135 PRO B N 1
ATOM 1996 C CA . PRO B 1 135 ? -70.688 41.969 39.594 1 34.06 135 PRO B CA 1
ATOM 1997 C C . PRO B 1 135 ? -70.188 41 40.688 1 34.06 135 PRO B C 1
ATOM 1999 O O . PRO B 1 135 ? -70.25 41.312 41.875 1 34.06 135 PRO B O 1
ATOM 2002 N N . PHE B 1 136 ? -69.875 39.625 40.906 1 26.38 136 PHE B N 1
ATOM 2003 C CA . PHE B 1 136 ? -69.875 39.438 42.344 1 26.38 136 PHE B CA 1
ATOM 2004 C C . PHE B 1 136 ? -68.75 40.219 43.031 1 26.38 136 PHE B C 1
ATOM 2006 O O . PHE B 1 136 ? -67.75 40.5 42.406 1 26.38 136 PHE B O 1
#

Secondary structure (DSSP, 8-state):
--EEEEEEEEE-SPPEEEE-TT--EEEEEEEEEEEE-TTSTTSEEEEEEEEEEEHHHHHHHHT--TT-EEEEEEEEEEEEEE-TTSPEEEEEEEEEEEEEE-----------------------------------/--EEEEEEEEESSPPEEEE-TT--EEEEEEEEEEEE-TTSTTSEEEEEEEEEEEHHHHHHHHT--TT-EEEEEEEEEEEEEE-TTSPEEEEEEEEEEEEEE-----------------------------------

pLDDT: mean 80.18, std 25.7, range [25.8, 98.5]

Radius of gyration: 36.18 Å; Cα contacts (8 Å, |Δi|>4): 581; chains: 2; bounding box: 144×104×87 Å

Foldseek 3Di:
DPDKDKFKFFWQFAKDWDADPVGWTKIKTWTWGWDADCPDPVRTDTAIEIEMETHPQSVVSNVDGGGWIKMFIADKDKDWDQDPVRDIDIHIYGYTPDIGTPPDPPPPPPPPPPPPPPPPPPPPPPPPPDPDPDDD/DPDKDKFKFFWQFQKDWDADPVGWTKIKTWTWGWDADCPDPVRTDTAIEIEMETHPQSVVSNPDGGGWIKMFIADKDKDWDQDPVRDIDIHIYGHTPDIGTPPDPPPPPPPPPPPPPPPPPDPPPPPPPDPPPDDD

Organism: Escherichia coli O6:H1 (strain CFT073 / ATCC 700928 / UPEC) (NCBI:txid199310)

InterPro domains:
  IPR000424 Primosome PriB/single-strand DNA-binding [PF00436] (5-99)
  IPR000424 Primosome PriB/single-strand DNA-binding [PS50935] (1-103)
  IPR000424 Primosome PriB/single-strand DNA-binding [cd04496] (9-99)
  IPR011344 Single-stranded DNA-binding protein [PIRSF002070] (1-134)
  IPR011344 Single-stranded DNA-binding protein [TIGR00621] (5-120)
  IPR012340 Nucleic acid-binding, OB-fold [G3DSA:2.40.50.140] (2-131)
  IPR012340 Nucleic acid-binding, OB-fold [SSF50249] (2-136)

Nearest PDB structures (foldseek):
  7d8j-assembly1_A-2  TM=7.786E-01  e=6.893E-09  Staphylococcus aureus subsp. aureus ED98
  3udg-assembly2_C  TM=7.631E-01  e=7.203E-07  Deinococcus radiodurans R1 = ATCC 13939 = DSM 20539
  3pgz-assembly1_A  TM=7.552E-01  e=3.349E-07  Bartonella henselae
  3udg-assembly2_B  TM=7.350E-01  e=1.389E-06  Deinococcus radiodurans R1 = ATCC 13939 = DSM 20539
  3udg-assembly1_A-2  TM=6.642E-01  e=4.912E-07  Deinococcus radiodurans R1 = ATCC 13939 = DSM 20539

Solvent-accessible surface area (backbone atoms only — not comparable to full-atom values): 15234 Å² total; per-residue (Å²): 137,38,31,36,37,35,38,36,31,29,25,74,40,60,46,45,78,48,62,46,97,87,64,45,43,27,21,38,35,42,27,46,25,59,21,50,10,85,76,36,94,84,39,47,42,76,45,69,34,36,39,37,20,48,52,72,38,11,56,56,51,55,73,49,44,51,67,40,43,33,37,39,30,28,41,39,30,40,42,63,48,74,41,96,86,66,43,79,39,77,47,42,28,29,47,35,77,40,68,42,75,57,66,65,76,64,69,73,72,74,72,70,78,74,77,73,75,78,69,82,71,72,80,76,80,75,70,88,69,83,71,84,75,82,80,136,137,39,30,38,37,35,39,37,31,31,24,75,40,60,47,45,78,49,62,46,99,87,64,46,43,28,23,39,36,41,27,44,24,59,22,50,10,85,76,35,95,84,39,46,42,76,44,69,35,37,39,36,21,47,51,71,38,11,56,57,51,55,72,47,43,51,67,39,42,34,37,39,28,27,41,38,29,40,42,64,46,73,42,97,88,65,44,80,40,77,48,42,28,30,49,35,77,39,66,42,74,58,65,65,75,63,70,72,72,75,75,70,78,73,77,70,74,79,70,81,72,71,82,75,77,74,71,80,69,86,65,79,75,76,79,134